Protein AF-A0A089J024-F1 (afdb_monomer_lite)

pLDDT: mean 82.24, std 23.3, range [28.42, 98.38]

Radius of gyration: 27.33 Å; chains: 1; bounding box: 90×66×56 Å

Structure (mmCIF, N/CA/C/O backbone):
data_AF-A0A089J024-F1
#
_entry.id   AF-A0A089J024-F1
#
loop_
_atom_site.group_PDB
_atom_site.id
_atom_site.type_symbol
_atom_site.label_atom_id
_atom_site.label_alt_id
_atom_site.label_comp_id
_atom_site.label_asym_id
_atom_site.label_entity_id
_atom_site.label_seq_id
_atom_site.pdbx_PDB_ins_code
_atom_site.Cartn_x
_atom_site.Cartn_y
_atom_site.Cartn_z
_atom_site.occupancy
_atom_site.B_iso_or_equiv
_atom_site.auth_seq_id
_atom_site.auth_comp_id
_atom_site.auth_asym_id
_atom_site.auth_atom_id
_atom_site.pdbx_PDB_model_num
ATOM 1 N N . MET A 1 1 ? -66.760 50.897 -6.757 1.00 40.25 1 MET A N 1
ATOM 2 C CA . MET A 1 1 ? -66.502 49.506 -6.313 1.00 40.25 1 MET A CA 1
ATOM 3 C C . MET A 1 1 ? -65.172 49.045 -6.893 1.00 40.25 1 MET A C 1
ATOM 5 O O . MET A 1 1 ? -64.918 49.334 -8.049 1.00 40.25 1 MET A O 1
ATOM 9 N N . LYS A 1 2 ? -64.379 48.347 -6.066 1.00 41.06 2 LYS A N 1
ATOM 10 C CA . LYS A 1 2 ? -62.976 47.902 -6.221 1.00 41.06 2 LYS A CA 1
ATOM 11 C C . LYS A 1 2 ? -61.892 48.994 -6.149 1.00 41.06 2 LYS A C 1
ATOM 13 O O . LYS A 1 2 ? -61.746 49.841 -7.017 1.00 41.06 2 LYS A O 1
ATOM 18 N N . LYS A 1 3 ? -61.181 48.921 -5.016 1.00 37.47 3 LYS A N 1
ATOM 19 C CA . LYS A 1 3 ? -60.058 49.729 -4.535 1.00 37.47 3 LYS A CA 1
ATOM 20 C C . LYS A 1 3 ? -58.748 49.240 -5.165 1.00 37.47 3 LYS A C 1
ATOM 22 O O . LYS A 1 3 ? -58.530 48.035 -5.235 1.00 37.47 3 LYS A O 1
ATOM 27 N N . SER A 1 4 ? -57.869 50.175 -5.503 1.00 39.22 4 SER A N 1
ATOM 28 C CA . SER A 1 4 ? -56.422 49.985 -5.617 1.00 39.22 4 SER A CA 1
ATOM 29 C C . SER A 1 4 ? -55.796 51.078 -4.762 1.00 39.22 4 SER A C 1
ATOM 31 O O . SER A 1 4 ? -56.155 52.236 -4.945 1.00 39.22 4 SER A O 1
ATOM 33 N N . ASN A 1 5 ? -54.949 50.716 -3.799 1.00 44.38 5 ASN A N 1
ATOM 34 C CA . ASN A 1 5 ? -54.034 51.648 -3.149 1.00 44.38 5 ASN A CA 1
ATOM 35 C C . ASN A 1 5 ? -52.784 50.891 -2.683 1.00 44.38 5 ASN A C 1
ATOM 37 O O . ASN A 1 5 ? -52.869 49.885 -1.983 1.00 44.38 5 ASN A O 1
ATOM 41 N N . TYR A 1 6 ? -51.658 51.430 -3.140 1.00 43.88 6 TYR A N 1
ATOM 42 C CA . TYR A 1 6 ? -50.266 51.249 -2.745 1.00 43.88 6 TYR A CA 1
ATOM 43 C C . TYR A 1 6 ? -50.048 51.032 -1.242 1.00 43.88 6 TYR A C 1
ATOM 45 O O . TYR A 1 6 ? -50.720 51.684 -0.449 1.00 43.88 6 TYR A O 1
ATOM 53 N N . PHE A 1 7 ? -49.029 50.249 -0.864 1.00 39.84 7 PHE A N 1
ATOM 54 C CA . PHE A 1 7 ? -47.842 50.773 -0.164 1.00 39.84 7 PHE A CA 1
ATOM 55 C C . PHE A 1 7 ? -46.826 49.662 0.152 1.00 39.84 7 PHE A C 1
ATOM 57 O O . PHE A 1 7 ? -47.148 48.654 0.773 1.00 39.84 7 PHE A O 1
ATOM 64 N N . THR A 1 8 ? -45.580 49.892 -0.252 1.00 43.00 8 THR A N 1
ATOM 65 C CA . THR A 1 8 ? -44.378 49.190 0.210 1.00 43.00 8 THR A CA 1
ATOM 66 C C . THR A 1 8 ? -44.102 49.572 1.663 1.00 43.00 8 THR A C 1
ATOM 68 O O . THR A 1 8 ? -44.055 50.762 1.966 1.00 43.00 8 THR A O 1
ATOM 71 N N . VAL A 1 9 ? -43.851 48.604 2.548 1.00 38.22 9 VAL A N 1
ATOM 72 C CA . VAL A 1 9 ? -43.250 48.867 3.866 1.00 38.22 9 VAL A CA 1
ATOM 73 C C . VAL A 1 9 ? -42.187 47.809 4.152 1.00 38.22 9 VAL A C 1
ATOM 75 O O . VAL A 1 9 ? -42.492 46.638 4.367 1.00 38.22 9 VAL A O 1
ATOM 78 N N . LEU A 1 10 ? -40.928 48.256 4.133 1.00 35.84 10 LEU A N 1
ATOM 79 C CA . LEU A 1 10 ? -39.801 47.596 4.785 1.00 35.84 10 LEU A CA 1
ATOM 80 C C . LEU A 1 10 ? -40.058 47.576 6.294 1.00 35.84 10 LEU A C 1
ATOM 82 O O . LEU A 1 10 ? -40.288 48.626 6.892 1.00 35.84 10 LEU A O 1
ATOM 86 N N . VAL A 1 11 ? -39.944 46.407 6.915 1.00 39.25 11 VAL A N 1
ATOM 87 C CA . VAL A 1 11 ? -39.927 46.283 8.373 1.00 39.25 11 VAL A CA 1
ATOM 88 C C . VAL A 1 11 ? -38.478 46.109 8.822 1.00 39.25 11 VAL A C 1
ATOM 90 O O . VAL A 1 11 ? -37.888 45.042 8.681 1.00 39.25 11 VAL A O 1
ATOM 93 N N . PHE A 1 12 ? -37.910 47.194 9.347 1.00 35.81 12 PHE A N 1
ATOM 94 C CA . PHE A 1 12 ? -36.781 47.162 10.272 1.00 35.81 12 PHE A CA 1
ATOM 95 C C . PHE A 1 12 ? -37.319 46.731 11.640 1.00 35.81 12 PHE A C 1
ATOM 97 O O . PHE A 1 12 ? -38.203 47.403 12.171 1.00 35.81 12 PHE A O 1
ATOM 10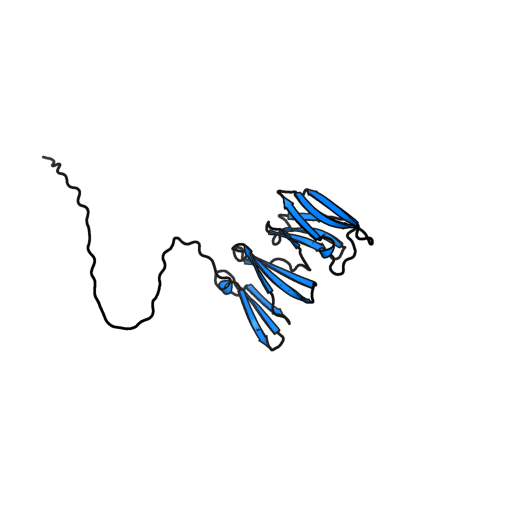4 N N . ILE A 1 13 ? -36.784 45.661 12.235 1.00 41.34 13 ILE A N 1
ATOM 105 C CA . ILE A 1 13 ? -36.926 45.437 13.678 1.00 41.34 13 ILE A CA 1
ATOM 106 C C . ILE A 1 13 ? -35.549 45.472 14.322 1.00 41.34 13 ILE A C 1
ATOM 108 O O . ILE A 1 13 ? -34.618 44.749 13.979 1.00 41.34 13 ILE A O 1
ATOM 112 N N . SER A 1 14 ? -35.492 46.425 15.234 1.00 38.75 14 SER A N 1
ATOM 113 C CA . SER A 1 14 ? -34.433 46.876 16.102 1.00 38.75 14 SER A CA 1
ATOM 114 C C . SER A 1 14 ? -33.995 45.844 17.139 1.00 38.75 14 SER A C 1
ATOM 116 O O . SER A 1 14 ? -34.788 45.095 17.703 1.00 38.75 14 SER A O 1
ATOM 118 N N . VAL A 1 15 ? -32.697 45.926 17.406 1.00 37.91 15 VAL A N 1
ATOM 119 C CA . VAL A 1 15 ? -31.901 45.338 18.483 1.00 37.91 15 VAL A CA 1
ATOM 120 C C . VAL A 1 15 ? -32.549 45.520 19.863 1.00 37.91 15 VAL A C 1
ATOM 122 O O . VAL A 1 15 ? -32.934 46.632 20.220 1.00 37.91 15 VAL A O 1
ATOM 125 N N . ILE A 1 16 ? -32.567 44.457 20.674 1.00 46.03 16 ILE A N 1
ATOM 126 C CA . ILE A 1 16 ? -32.707 44.551 22.135 1.00 46.03 16 ILE A CA 1
ATOM 127 C C . ILE A 1 16 ? -31.413 44.033 22.768 1.00 46.03 16 ILE A C 1
ATOM 129 O O . ILE A 1 16 ? -31.070 42.860 22.653 1.00 46.03 16 ILE A O 1
ATOM 133 N N . PHE A 1 17 ? -30.705 44.950 23.428 1.00 37.75 17 PHE A N 1
ATOM 134 C CA . PHE A 1 17 ? -29.616 44.685 24.363 1.00 37.75 17 PHE A CA 1
ATOM 135 C C . PHE A 1 17 ? -30.211 44.407 25.750 1.00 37.75 17 PHE A C 1
ATOM 137 O O . PHE A 1 17 ? -30.963 45.232 26.265 1.00 37.75 17 PHE A O 1
ATOM 144 N N . PHE A 1 18 ? -29.810 43.306 26.387 1.00 41.03 18 PHE A N 1
ATOM 145 C CA . PHE A 1 18 ? -29.836 43.172 27.845 1.00 41.03 18 PHE A CA 1
ATOM 146 C C . PHE A 1 18 ? -28.462 42.678 28.323 1.00 41.03 18 PHE A C 1
ATOM 148 O O . PHE A 1 18 ? -28.076 41.531 28.123 1.00 41.03 18 PHE A O 1
ATOM 155 N N . CYS A 1 19 ? -27.719 43.608 28.917 1.00 35.09 19 CYS A N 1
ATOM 156 C CA . CYS A 1 19 ? -26.583 43.410 29.823 1.00 35.09 19 CYS A CA 1
ATOM 157 C C . CYS A 1 19 ? -27.135 43.041 31.222 1.00 35.09 19 CYS A C 1
ATOM 159 O O . CYS A 1 19 ? -28.229 43.490 31.543 1.00 35.09 19 CYS A O 1
ATOM 161 N N . ILE A 1 20 ? -26.518 42.329 32.173 1.00 42.84 20 ILE A N 1
ATOM 162 C CA . ILE A 1 20 ? -25.225 41.660 32.413 1.00 42.84 20 ILE A CA 1
ATOM 163 C C . ILE A 1 20 ? -25.487 40.739 33.632 1.00 42.84 20 ILE A C 1
ATOM 165 O O . ILE A 1 20 ? -26.166 41.171 34.563 1.00 42.84 20 ILE A O 1
ATOM 169 N N . SER A 1 21 ? -24.888 39.544 33.698 1.00 33.81 21 SER A N 1
ATOM 170 C CA . SER A 1 21 ? -24.256 39.055 34.941 1.00 33.81 21 SER A CA 1
ATOM 171 C C . SER A 1 21 ? -23.238 37.944 34.644 1.00 33.81 21 SER A C 1
ATOM 173 O O . SER A 1 21 ? -23.560 36.925 34.045 1.00 33.81 21 SER A O 1
ATOM 175 N N . CYS A 1 22 ? -21.999 38.235 35.038 1.00 32.47 22 CYS A N 1
ATOM 176 C CA . CYS A 1 22 ? -20.711 37.553 34.897 1.00 32.47 22 CYS A CA 1
ATOM 177 C C . CYS A 1 22 ? -20.644 36.013 34.890 1.00 32.47 22 CYS A C 1
ATOM 179 O O . CYS A 1 22 ? -21.084 35.352 35.827 1.00 32.47 22 CYS A O 1
ATOM 181 N N . GLY A 1 23 ? -19.861 35.491 33.935 1.00 32.91 23 GLY A N 1
ATOM 182 C CA . GLY A 1 23 ? -19.250 34.157 33.968 1.00 32.91 23 GLY A CA 1
ATOM 183 C C . GLY A 1 23 ? -18.524 33.807 32.660 1.00 32.91 23 GLY A C 1
ATOM 184 O O . GLY A 1 23 ? -19.073 33.103 31.826 1.00 32.91 23 GLY A O 1
ATOM 185 N N . ASN A 1 24 ? -17.310 34.332 32.460 1.00 35.38 24 ASN A N 1
ATOM 186 C CA . ASN A 1 24 ? -16.470 34.146 31.263 1.00 35.38 24 ASN A CA 1
ATOM 187 C C . ASN A 1 24 ? -16.107 32.675 30.966 1.00 35.38 24 ASN A C 1
ATOM 189 O O . ASN A 1 24 ? -15.444 32.044 31.792 1.00 35.38 24 ASN A O 1
ATOM 193 N N . ARG A 1 25 ? -16.374 32.211 29.735 1.00 38.62 25 ARG A N 1
ATOM 194 C CA . ARG A 1 25 ? -15.359 31.873 28.704 1.00 38.62 25 ARG A CA 1
ATOM 195 C C . ARG A 1 25 ? -16.040 31.490 27.377 1.00 38.62 25 ARG A C 1
ATOM 197 O O . ARG A 1 25 ? -16.554 30.392 27.227 1.00 38.62 25 ARG A O 1
ATOM 204 N N . ASP A 1 26 ? -16.015 32.454 26.464 1.00 34.75 26 ASP A N 1
ATOM 205 C CA . ASP A 1 26 ? -16.181 32.439 25.004 1.00 34.75 26 ASP A CA 1
ATOM 206 C C . ASP A 1 26 ? -16.473 31.093 24.303 1.00 34.75 26 ASP A C 1
ATOM 208 O O . ASP A 1 26 ? -15.572 30.405 23.820 1.00 34.75 26 ASP A O 1
ATOM 212 N N . GLU A 1 27 ? -17.759 30.794 24.101 1.00 38.44 27 GLU A N 1
ATOM 213 C CA . GLU A 1 27 ? -18.207 29.992 22.959 1.00 38.44 27 GLU A CA 1
ATOM 214 C C . GLU A 1 27 ? -18.097 30.840 21.688 1.00 38.44 27 GLU A C 1
ATOM 216 O O . GLU A 1 27 ? -18.884 31.756 21.442 1.00 38.44 27 GLU A O 1
ATOM 221 N N . LYS A 1 28 ? -17.105 30.541 20.849 1.00 29.56 28 LYS A N 1
ATOM 222 C CA . LYS A 1 28 ? -16.985 31.148 19.523 1.00 29.56 28 LYS A CA 1
ATOM 223 C C . LYS A 1 28 ? -17.702 30.264 18.504 1.00 29.56 28 LYS A C 1
ATOM 225 O O . LYS A 1 28 ? -17.093 29.393 17.891 1.00 29.56 28 LYS A O 1
ATOM 230 N N . ILE A 1 29 ? -19.000 30.494 18.312 1.00 29.72 29 ILE A N 1
ATOM 231 C CA . ILE A 1 29 ? -19.747 29.890 17.202 1.00 29.72 29 ILE A CA 1
ATOM 232 C C . ILE A 1 29 ? -19.364 30.634 15.918 1.00 29.72 29 ILE A C 1
ATOM 234 O O . ILE A 1 29 ? -19.766 31.776 15.697 1.00 29.72 29 ILE A O 1
ATOM 238 N N . VAL A 1 30 ? -18.555 29.993 15.074 1.00 30.61 30 VAL A N 1
ATOM 239 C CA . VAL A 1 30 ? -18.241 30.472 13.723 1.00 30.61 30 VAL A CA 1
ATOM 240 C C . VAL A 1 30 ? -19.163 29.754 12.743 1.00 30.61 30 VAL A C 1
ATOM 242 O O . VAL A 1 30 ? -18.958 28.585 12.431 1.00 30.61 30 VAL A O 1
ATOM 245 N N . TYR A 1 31 ? -20.173 30.463 12.238 1.00 40.88 31 TYR A N 1
ATOM 246 C CA . TYR A 1 31 ? -20.879 30.063 11.024 1.00 40.88 31 TYR A CA 1
ATOM 247 C C . TYR A 1 31 ? -20.046 30.515 9.820 1.00 40.88 31 TYR A C 1
ATOM 249 O O . TYR A 1 31 ? -20.052 31.691 9.459 1.00 40.88 31 TYR A O 1
ATOM 257 N N . SER A 1 32 ? -19.324 29.590 9.192 1.00 34.84 32 SER A N 1
ATOM 258 C CA . SER A 1 32 ? -18.842 29.756 7.820 1.00 34.84 32 SER A CA 1
ATOM 259 C C . SER A 1 32 ? -19.331 28.576 6.984 1.00 34.84 32 SER A C 1
ATOM 261 O O . SER A 1 32 ? -19.446 27.457 7.479 1.00 34.84 32 SER A O 1
ATOM 263 N N . ALA A 1 33 ? -19.718 28.857 5.738 1.00 34.56 33 ALA A N 1
ATOM 264 C CA . ALA A 1 33 ? -20.283 27.897 4.797 1.00 34.56 33 ALA A CA 1
ATOM 265 C C . ALA A 1 33 ? -19.437 26.610 4.752 1.00 34.56 33 ALA A C 1
ATOM 267 O O . ALA A 1 33 ? -18.273 26.625 4.353 1.00 34.56 33 ALA A O 1
ATOM 268 N N . GLY A 1 34 ? -20.027 25.525 5.254 1.00 28.42 34 GLY A N 1
ATOM 269 C CA . GLY A 1 34 ? -19.316 24.329 5.677 1.00 28.42 34 GLY A CA 1
ATOM 270 C C . GLY A 1 34 ? -18.756 23.515 4.520 1.00 28.42 34 GLY A C 1
ATOM 271 O O . GLY A 1 34 ? -19.497 22.888 3.771 1.00 28.42 34 GLY A O 1
ATOM 272 N N . THR A 1 35 ? -17.431 23.435 4.458 1.00 30.11 35 THR A N 1
ATOM 273 C CA . THR A 1 35 ? -16.778 22.163 4.147 1.00 30.11 35 THR A CA 1
ATOM 274 C C . THR A 1 35 ? -16.519 21.503 5.496 1.00 30.11 35 THR A C 1
ATOM 276 O O . THR A 1 35 ? -15.716 22.004 6.281 1.00 30.11 35 THR A O 1
ATOM 279 N N . ILE A 1 36 ? -17.259 20.442 5.821 1.00 35.25 36 ILE A N 1
ATOM 280 C CA . ILE A 1 36 ? -17.011 19.652 7.030 1.00 35.25 36 ILE A CA 1
ATOM 281 C C . ILE A 1 36 ? -15.680 18.925 6.808 1.00 35.25 36 ILE A C 1
ATOM 283 O O . ILE A 1 36 ? -15.631 17.925 6.097 1.00 35.25 36 ILE A O 1
ATOM 287 N N . SER A 1 37 ? -14.592 19.428 7.390 1.00 34.06 37 SER A N 1
ATOM 288 C CA . SER A 1 37 ? -13.370 18.643 7.551 1.00 34.06 37 SER A CA 1
ATOM 289 C C . SER A 1 37 ? -13.609 17.662 8.698 1.00 34.06 37 SER A C 1
ATOM 291 O O . SER A 1 37 ? -13.500 18.029 9.869 1.00 34.06 37 SER A O 1
ATOM 293 N N . LEU A 1 38 ? -14.012 16.435 8.372 1.00 42.19 38 LEU A N 1
ATOM 294 C CA . LEU A 1 38 ? -14.064 15.341 9.339 1.00 42.19 38 LEU A CA 1
ATOM 295 C C . LEU A 1 38 ? -12.654 15.141 9.915 1.00 42.19 38 LEU A C 1
ATOM 297 O O . LEU A 1 38 ? -11.716 14.854 9.176 1.00 42.19 38 LEU A O 1
ATOM 301 N N . SER A 1 39 ? -12.492 15.333 11.225 1.00 51.62 39 SER A N 1
ATOM 302 C CA . SER A 1 39 ? -11.251 15.006 11.923 1.00 51.62 39 SER A CA 1
ATOM 303 C C . SER A 1 39 ? -11.097 13.483 12.021 1.00 51.62 39 SER A C 1
ATOM 305 O O . SER A 1 39 ? -12.052 12.761 12.315 1.00 51.62 39 SER A O 1
ATOM 307 N N . ASN A 1 40 ? -9.878 12.990 11.784 1.00 57.31 40 ASN A N 1
ATOM 308 C CA . ASN A 1 40 ? -9.529 11.559 11.773 1.00 57.31 40 ASN A CA 1
ATOM 309 C C . ASN A 1 40 ? -9.905 10.795 13.043 1.00 57.31 40 ASN A C 1
ATOM 311 O O . ASN A 1 40 ? -10.102 9.583 12.984 1.00 57.31 40 ASN A O 1
ATOM 315 N N . GLU A 1 41 ? -9.989 11.493 14.176 1.00 61.12 41 GLU A N 1
ATOM 316 C CA . GLU A 1 41 ? -10.297 10.900 15.481 1.00 61.12 41 GLU A CA 1
ATOM 317 C C . GLU A 1 41 ? -11.654 10.185 15.497 1.00 61.12 41 GLU A C 1
ATOM 319 O O . GLU A 1 41 ? -11.857 9.266 16.284 1.00 61.12 41 GLU A O 1
ATOM 324 N N . ASN A 1 42 ? -12.569 10.547 14.592 1.00 82.81 42 ASN A N 1
ATOM 325 C CA . ASN A 1 42 ? -13.890 9.926 14.540 1.00 82.81 42 ASN A CA 1
ATOM 326 C C . ASN A 1 42 ? -13.882 8.514 13.933 1.00 82.81 42 ASN A C 1
ATOM 328 O O . ASN A 1 42 ? -14.765 7.718 14.252 1.00 82.81 42 ASN A O 1
ATOM 332 N N . TYR A 1 43 ? -12.910 8.204 13.068 1.00 93.06 43 TYR A N 1
ATOM 333 C CA . TYR A 1 43 ? -12.870 6.956 12.292 1.00 93.06 43 TYR A CA 1
ATOM 334 C C . TYR A 1 43 ? -11.780 5.990 12.739 1.00 93.06 43 TYR A C 1
ATOM 336 O O . TYR A 1 43 ? -11.737 4.852 12.272 1.00 93.06 43 TYR A O 1
ATOM 344 N N . MET A 1 44 ? -10.887 6.428 13.623 1.00 94.56 44 MET A N 1
ATOM 345 C CA . MET A 1 44 ? -9.750 5.629 14.042 1.00 94.56 44 MET A CA 1
ATOM 346 C C . MET A 1 44 ? -9.238 6.052 15.413 1.00 94.56 44 MET A C 1
ATOM 348 O O . MET A 1 44 ? -9.149 7.237 15.728 1.00 94.56 44 MET A O 1
ATOM 352 N N . GLN A 1 45 ? -8.804 5.063 16.187 1.00 95.38 45 GLN A N 1
ATOM 353 C CA . GLN A 1 45 ? -8.100 5.250 17.444 1.00 95.38 45 GLN A CA 1
ATOM 354 C C . GLN A 1 45 ? -6.884 4.326 17.504 1.00 95.38 45 GLN A C 1
ATOM 356 O O . GLN A 1 45 ? -6.978 3.144 17.181 1.00 95.38 45 GLN A O 1
ATOM 361 N N . ILE A 1 46 ? -5.753 4.861 17.966 1.00 96.06 46 ILE A N 1
ATOM 362 C CA . ILE A 1 46 ? -4.585 4.073 18.363 1.00 96.06 46 ILE A CA 1
ATOM 363 C C . ILE A 1 46 ? -4.369 4.301 19.853 1.00 96.06 46 ILE A C 1
ATOM 365 O O . ILE A 1 46 ? -4.260 5.440 20.307 1.00 96.06 46 ILE A O 1
ATOM 369 N N . LYS A 1 47 ? -4.327 3.219 20.629 1.00 96.12 47 LYS A N 1
ATOM 370 C CA . LYS A 1 47 ? -4.139 3.272 22.079 1.00 96.12 47 LYS A CA 1
ATOM 371 C C . LYS A 1 47 ? -2.997 2.361 22.497 1.00 96.12 47 LYS A C 1
ATOM 373 O O . LYS A 1 47 ? -3.015 1.173 22.201 1.00 96.12 47 LYS A O 1
ATOM 378 N N . LYS A 1 48 ? -2.039 2.889 23.257 1.00 96.75 48 LYS A N 1
ATOM 379 C CA . LYS A 1 48 ? -1.043 2.060 23.943 1.00 96.75 48 LYS A CA 1
ATOM 380 C C . LYS A 1 48 ? -1.729 1.252 25.052 1.00 96.75 48 LYS A C 1
ATOM 382 O O . LYS A 1 48 ? -2.382 1.837 25.918 1.00 96.75 48 LYS A O 1
ATOM 387 N N . ILE A 1 49 ? -1.615 -0.073 25.005 1.00 96.44 49 ILE A N 1
ATOM 388 C CA . ILE A 1 49 ? -2.274 -0.995 25.951 1.00 96.44 49 ILE A CA 1
ATOM 389 C C . ILE A 1 49 ? -1.288 -1.638 26.935 1.00 96.44 49 ILE A C 1
ATOM 391 O O . ILE A 1 49 ? -1.674 -1.965 28.053 1.00 96.44 49 ILE A O 1
ATOM 395 N N . SER A 1 50 ? -0.013 -1.757 26.563 1.00 94.00 50 SER A N 1
ATOM 396 C CA . SER A 1 50 ? 1.092 -2.151 27.446 1.00 94.00 50 SER A CA 1
ATOM 397 C C . SER A 1 50 ? 2.389 -1.471 26.995 1.00 94.00 50 SER A C 1
ATOM 399 O O . SER A 1 50 ? 2.364 -0.672 26.061 1.00 94.00 50 SER A O 1
ATOM 401 N N . GLU A 1 51 ? 3.522 -1.743 27.652 1.00 90.62 51 GLU A N 1
ATOM 402 C CA . GLU A 1 51 ? 4.823 -1.160 27.278 1.00 90.62 51 GLU A CA 1
ATOM 403 C C . GLU A 1 51 ? 5.168 -1.367 25.797 1.00 90.62 51 GLU A C 1
ATOM 405 O O . GLU A 1 51 ? 5.591 -0.404 25.149 1.00 90.62 51 GLU A O 1
ATOM 410 N N . ASP A 1 52 ? 4.862 -2.556 25.273 1.00 90.44 52 ASP A N 1
ATOM 411 C CA . ASP A 1 52 ? 5.233 -3.003 23.929 1.00 90.44 52 ASP A CA 1
ATOM 412 C C . ASP A 1 52 ? 4.038 -3.270 23.006 1.00 90.44 52 ASP A C 1
ATOM 414 O O . ASP A 1 52 ? 4.244 -3.751 21.903 1.00 90.44 52 ASP A O 1
ATOM 418 N N . ASN A 1 53 ? 2.795 -2.978 23.408 1.00 95.19 53 ASN A N 1
ATOM 419 C CA . ASN A 1 53 ? 1.624 -3.242 22.563 1.00 95.19 53 ASN A CA 1
ATOM 420 C C . ASN A 1 53 ? 0.723 -2.019 22.390 1.00 95.19 53 ASN A C 1
ATOM 422 O O . ASN A 1 53 ? 0.443 -1.261 23.328 1.00 95.19 53 ASN A O 1
ATOM 426 N N . PHE A 1 54 ? 0.211 -1.882 21.172 1.00 97.19 54 PHE A N 1
ATOM 427 C CA . PHE A 1 54 ? -0.706 -0.840 20.733 1.00 97.19 54 PHE A CA 1
ATOM 428 C C . PHE A 1 54 ? -1.934 -1.481 20.112 1.00 97.19 54 PHE A C 1
ATOM 430 O O . PHE A 1 54 ? -1.819 -2.438 19.358 1.00 97.19 54 PHE A O 1
ATOM 437 N N . LYS A 1 55 ? -3.103 -0.925 20.391 1.00 97.62 55 LYS A N 1
ATOM 438 C CA . LYS A 1 55 ? -4.376 -1.352 19.832 1.00 97.62 55 LYS A CA 1
ATOM 439 C C . LYS A 1 55 ? -4.847 -0.329 18.812 1.00 97.62 55 LYS A C 1
ATOM 441 O O . LYS A 1 55 ? -4.982 0.846 19.157 1.00 97.62 55 LYS A O 1
ATOM 446 N N . LEU A 1 56 ? -5.075 -0.772 17.582 1.00 97.31 56 LEU A N 1
ATOM 447 C CA . LEU A 1 56 ? -5.713 0.002 16.524 1.00 97.31 56 LEU A CA 1
ATOM 448 C C . LEU A 1 56 ? -7.182 -0.397 16.450 1.00 97.31 56 LEU A C 1
ATOM 450 O O . LEU A 1 56 ? -7.492 -1.574 16.290 1.00 97.31 56 LEU A O 1
ATOM 454 N N . THR A 1 57 ? -8.067 0.589 16.495 1.00 97.56 57 THR A N 1
ATOM 455 C CA . THR A 1 57 ? -9.503 0.409 16.294 1.00 97.56 57 THR A CA 1
ATOM 456 C C . THR A 1 57 ? -9.953 1.325 15.163 1.00 97.56 57 THR A C 1
ATOM 458 O O . THR A 1 57 ? -9.644 2.518 15.181 1.00 97.56 57 THR A O 1
ATOM 461 N N . LEU A 1 58 ? -10.674 0.781 14.182 1.00 97.06 58 LEU A N 1
ATOM 462 C CA . LEU A 1 58 ? -11.337 1.552 13.129 1.00 97.06 58 LEU A CA 1
ATOM 463 C C . LEU A 1 58 ? -12.843 1.544 13.358 1.00 97.06 58 LEU A C 1
ATOM 465 O O . LEU A 1 58 ? -13.421 0.523 13.745 1.00 97.06 58 LEU A O 1
ATOM 469 N N . PHE A 1 59 ? -13.465 2.680 13.070 1.00 96.31 59 PHE A N 1
ATOM 470 C CA . PHE A 1 59 ? -14.887 2.903 13.270 1.00 96.31 59 PHE A CA 1
ATOM 471 C C . PHE A 1 59 ? -15.582 3.254 11.960 1.00 96.31 59 PHE A C 1
ATOM 473 O O . PHE A 1 59 ? -14.994 3.901 11.090 1.00 96.31 59 PHE A O 1
ATOM 480 N N . ASP A 1 60 ? -16.850 2.871 11.834 1.00 94.81 60 ASP A N 1
ATOM 481 C CA . ASP A 1 60 ? -17.733 3.376 10.784 1.00 94.81 60 ASP A CA 1
ATOM 482 C C . ASP A 1 60 ? -18.272 4.790 11.099 1.00 94.81 60 ASP A C 1
ATOM 484 O O . ASP A 1 60 ? -17.963 5.398 12.126 1.00 94.81 60 ASP A O 1
ATOM 488 N N . LYS A 1 61 ? -19.133 5.320 10.219 1.00 91.69 61 LYS A N 1
ATOM 489 C CA . LYS A 1 61 ? -19.775 6.643 10.376 1.00 91.69 61 LYS A CA 1
ATOM 490 C C . LYS A 1 61 ? -20.707 6.751 11.589 1.00 91.69 61 LYS A C 1
ATOM 492 O O . LYS A 1 61 ? -21.041 7.861 11.994 1.00 91.69 61 LYS A O 1
ATOM 497 N N . THR A 1 62 ? -21.153 5.626 12.145 1.00 93.31 62 THR A N 1
ATOM 498 C CA . THR A 1 62 ? -21.982 5.556 13.361 1.00 93.31 62 THR A CA 1
ATOM 499 C C . THR A 1 62 ? -21.151 5.324 14.623 1.00 93.31 62 THR A C 1
ATOM 501 O O . THR A 1 62 ? -21.714 5.168 15.705 1.00 93.31 62 THR A O 1
ATOM 504 N N . HIS A 1 63 ? -19.821 5.340 14.489 1.00 93.06 63 HIS A N 1
ATOM 505 C CA . HIS A 1 63 ? -18.858 5.061 15.546 1.00 93.06 63 HIS A CA 1
ATOM 506 C C . HIS A 1 63 ? -18.928 3.620 16.086 1.00 93.06 63 HIS A C 1
ATOM 508 O O . HIS A 1 63 ? -18.560 3.349 17.230 1.00 93.06 63 HIS A O 1
ATOM 514 N N . GLN A 1 64 ? -19.389 2.673 15.262 1.00 95.81 64 GLN A N 1
ATOM 515 C CA . GLN A 1 64 ? -19.295 1.245 15.558 1.00 95.81 64 GLN A CA 1
ATOM 516 C C . GLN A 1 64 ? -17.937 0.702 15.124 1.00 95.81 64 GLN A C 1
ATOM 518 O O . GLN A 1 64 ? -17.410 1.085 14.081 1.00 95.81 64 GLN A O 1
ATOM 523 N N . VAL A 1 65 ? -17.378 -0.207 15.924 1.00 96.81 65 VAL A N 1
ATOM 524 C CA . VAL A 1 65 ? -16.101 -0.867 15.629 1.00 96.81 65 VAL A CA 1
ATOM 525 C C . VAL A 1 65 ? -16.267 -1.799 14.433 1.00 96.81 65 VAL A C 1
ATOM 527 O O . VAL A 1 65 ? -17.104 -2.699 14.461 1.00 96.81 65 VAL A O 1
ATOM 530 N N . ILE A 1 66 ? -15.437 -1.610 13.410 1.00 96.94 66 ILE A N 1
ATOM 531 C CA . ILE A 1 66 ? -15.404 -2.469 12.213 1.00 96.94 66 ILE A CA 1
ATOM 532 C C . ILE A 1 66 ? -14.125 -3.299 12.114 1.00 96.94 66 ILE A C 1
ATOM 534 O O . ILE A 1 66 ? -14.089 -4.309 11.416 1.00 96.94 66 ILE A O 1
ATOM 538 N N . PHE A 1 67 ? -13.068 -2.859 12.791 1.00 97.25 67 PHE A N 1
ATOM 539 C CA . PHE A 1 67 ? -11.770 -3.507 12.795 1.00 97.25 67 PHE A CA 1
ATOM 540 C C . PHE A 1 67 ? -11.052 -3.176 14.086 1.00 97.25 67 PHE A C 1
ATOM 542 O O . PHE A 1 67 ? -11.102 -2.042 14.571 1.00 97.25 67 PHE A O 1
ATOM 549 N N . GLU A 1 68 ? -10.376 -4.178 14.621 1.00 97.19 68 GLU A N 1
ATOM 550 C CA . GLU A 1 68 ? -9.643 -4.064 15.860 1.00 97.19 68 GLU A CA 1
ATOM 551 C C . GLU A 1 68 ? -8.492 -5.067 15.862 1.00 97.19 68 GLU A C 1
ATOM 553 O O . GLU A 1 68 ? -8.717 -6.266 15.704 1.00 97.19 68 GLU A O 1
ATOM 558 N N . GLU A 1 69 ? -7.265 -4.579 16.027 1.00 97.25 69 GLU A N 1
ATOM 559 C CA . GLU A 1 69 ? -6.071 -5.424 16.072 1.00 97.25 69 GLU A CA 1
ATOM 560 C C . GLU A 1 69 ? -5.001 -4.821 16.992 1.00 97.25 69 GLU A C 1
ATOM 562 O O . GLU A 1 69 ? -4.959 -3.608 17.229 1.00 97.25 69 GLU A O 1
ATOM 567 N N . GLU A 1 70 ? -4.141 -5.682 17.532 1.00 97.00 70 GLU A N 1
ATOM 568 C CA . GLU A 1 70 ? -3.020 -5.305 18.387 1.00 97.00 70 GLU A CA 1
ATOM 569 C C . GLU A 1 70 ? -1.688 -5.473 17.652 1.00 97.00 70 GLU A C 1
ATOM 571 O O . GLU A 1 70 ? -1.466 -6.455 16.945 1.00 97.00 70 GLU A O 1
ATOM 576 N N . TYR A 1 71 ? -0.776 -4.525 17.855 1.00 95.31 71 TYR A N 1
ATOM 577 C CA . TYR A 1 71 ? 0.532 -4.497 17.219 1.00 95.31 71 TYR A CA 1
ATOM 578 C C . TYR A 1 71 ? 1.648 -4.258 18.240 1.00 95.31 71 TYR A C 1
ATOM 580 O O . TYR A 1 71 ? 1.494 -3.416 19.130 1.00 95.31 71 TYR A O 1
ATOM 588 N N . PRO A 1 72 ? 2.817 -4.902 18.060 1.00 94.06 72 PRO A N 1
ATOM 589 C CA . PRO A 1 72 ? 3.972 -4.738 18.945 1.00 94.06 72 PRO A CA 1
ATOM 590 C C . PRO A 1 72 ? 4.702 -3.391 18.759 1.00 94.06 72 PRO A C 1
ATOM 592 O O . PRO A 1 72 ? 5.699 -3.090 19.411 1.00 94.06 72 PRO A O 1
ATOM 595 N N . LYS A 1 73 ? 4.270 -2.589 17.781 1.00 93.50 73 LYS A N 1
ATOM 596 C CA . LYS A 1 73 ? 4.775 -1.245 17.492 1.00 93.50 73 LYS A CA 1
ATOM 597 C C . LYS A 1 73 ? 3.607 -0.363 17.104 1.00 93.50 73 LYS A C 1
ATOM 599 O O . LYS A 1 73 ? 2.666 -0.841 16.476 1.00 93.50 73 LYS A O 1
ATOM 604 N N . GLU A 1 74 ? 3.702 0.917 17.439 1.00 95.62 74 GLU A N 1
ATOM 605 C CA . GLU A 1 74 ? 2.675 1.896 17.100 1.00 95.62 74 GLU A CA 1
ATOM 606 C C . GLU A 1 74 ? 2.478 1.974 15.575 1.00 95.62 74 GLU A C 1
ATOM 608 O O . GLU A 1 74 ? 3.440 2.255 14.847 1.00 95.62 74 GLU A O 1
ATOM 613 N N . PRO A 1 75 ? 1.258 1.720 15.067 1.00 96.56 75 PRO A N 1
ATOM 614 C CA . PRO A 1 75 ? 0.941 1.934 13.663 1.00 96.56 75 PRO A CA 1
ATOM 615 C C . PRO A 1 75 ? 1.091 3.405 13.276 1.00 96.56 75 PRO A C 1
ATOM 617 O O . PRO A 1 75 ? 0.644 4.303 13.985 1.00 96.56 75 PRO A O 1
ATOM 620 N N . MET A 1 76 ? 1.663 3.662 12.105 1.00 95.38 76 MET A N 1
ATOM 621 C CA . MET A 1 76 ? 1.681 5.000 11.517 1.00 95.38 76 MET A CA 1
ATOM 622 C C . MET A 1 76 ? 0.468 5.185 10.618 1.00 95.38 76 MET A C 1
ATOM 624 O O . MET A 1 76 ? 0.049 4.251 9.935 1.00 95.38 76 MET A O 1
ATOM 628 N N . THR A 1 77 ? -0.076 6.397 10.568 1.00 93.50 77 THR A N 1
ATOM 629 C CA . THR A 1 77 ? -1.284 6.676 9.788 1.00 93.50 77 THR A CA 1
ATOM 630 C C . THR A 1 77 ? -1.123 7.936 8.953 1.00 93.50 77 THR A C 1
ATOM 632 O O . THR A 1 77 ? -0.415 8.870 9.334 1.00 93.50 77 THR A O 1
ATOM 635 N N . LYS A 1 78 ? -1.738 7.948 7.769 1.00 92.38 78 LYS A N 1
ATOM 636 C CA . LYS A 1 78 ? -1.709 9.086 6.846 1.00 92.38 78 LYS A CA 1
ATOM 637 C C . LYS A 1 78 ? -3.050 9.200 6.130 1.00 92.38 78 LYS A C 1
ATOM 639 O O . LYS A 1 78 ? -3.523 8.223 5.563 1.00 92.38 78 LYS A O 1
ATOM 644 N N . ILE A 1 79 ? -3.631 10.396 6.106 1.00 90.00 79 ILE A N 1
ATOM 645 C CA . ILE A 1 79 ? -4.773 10.691 5.234 1.00 90.00 79 ILE A CA 1
ATOM 646 C C . ILE A 1 79 ? -4.254 10.856 3.806 1.00 90.00 79 ILE A C 1
ATOM 648 O O . ILE A 1 79 ? -3.342 11.654 3.574 1.00 90.00 79 ILE A O 1
ATOM 652 N N . LEU A 1 80 ? -4.825 10.121 2.857 1.00 89.62 80 LEU A N 1
ATOM 653 C CA . LEU A 1 80 ? -4.497 10.258 1.435 1.00 89.62 80 LEU A CA 1
ATOM 654 C C . LEU A 1 80 ? -5.499 11.147 0.695 1.00 89.62 80 LEU A C 1
ATOM 656 O O . LEU A 1 80 ? -5.113 11.915 -0.180 1.00 89.62 80 LEU A O 1
ATOM 660 N N . SER A 1 81 ? -6.768 11.065 1.082 1.00 86.19 81 SER A N 1
ATOM 661 C CA . SER A 1 81 ? -7.883 11.870 0.582 1.00 86.19 81 SER A CA 1
ATOM 662 C C . SER A 1 81 ? -8.908 12.055 1.705 1.00 86.19 81 SER A C 1
ATOM 664 O O . SER A 1 81 ? -8.761 11.476 2.777 1.00 86.19 81 SER A O 1
ATOM 666 N N . ASN A 1 82 ? -9.987 12.802 1.463 1.00 82.56 82 ASN A N 1
ATOM 667 C CA . ASN A 1 82 ? -11.034 13.034 2.469 1.00 82.56 82 ASN A CA 1
ATOM 668 C C . ASN A 1 82 ? -11.621 11.748 3.087 1.00 82.56 82 ASN A C 1
ATOM 670 O O . ASN A 1 82 ? -12.124 11.797 4.207 1.00 82.56 82 ASN A O 1
ATOM 674 N N . ASN A 1 83 ? -11.575 10.623 2.368 1.00 91.19 83 ASN A N 1
ATOM 675 C CA . ASN A 1 83 ? -12.158 9.353 2.788 1.00 91.19 83 ASN A CA 1
ATOM 676 C C . ASN A 1 83 ? -11.149 8.204 2.937 1.00 91.19 83 ASN A C 1
ATOM 678 O O . ASN A 1 83 ? -11.511 7.181 3.502 1.00 91.19 83 ASN A O 1
ATOM 682 N N . VAL A 1 84 ? -9.902 8.337 2.473 1.00 93.69 84 VAL A N 1
ATOM 683 C CA . VAL A 1 84 ? -8.931 7.231 2.506 1.00 93.69 84 VAL A CA 1
ATOM 684 C C . VAL A 1 84 ? -7.859 7.461 3.563 1.00 93.69 84 VAL A C 1
ATOM 686 O O . VAL A 1 84 ? -7.057 8.397 3.478 1.00 93.69 84 VAL A O 1
ATOM 689 N N . ILE A 1 85 ? -7.802 6.545 4.528 1.00 94.94 85 ILE A N 1
ATOM 690 C CA . ILE A 1 85 ? -6.770 6.472 5.562 1.00 94.94 85 ILE A CA 1
ATOM 691 C C . ILE A 1 85 ? -5.806 5.340 5.208 1.00 94.94 85 ILE A C 1
ATOM 693 O O . ILE A 1 85 ? -6.207 4.191 5.061 1.00 94.94 85 ILE A O 1
ATOM 697 N N . GLN A 1 86 ? -4.518 5.651 5.103 1.00 96.25 86 GLN A N 1
ATOM 698 C CA . GLN A 1 86 ? -3.445 4.667 5.044 1.00 96.25 86 GLN A CA 1
ATOM 699 C C . GLN A 1 86 ? -3.002 4.312 6.464 1.00 96.25 86 GLN A C 1
ATOM 701 O O . GLN A 1 86 ? -2.659 5.203 7.243 1.00 96.25 86 GLN A O 1
ATOM 706 N N . VAL A 1 87 ? -2.917 3.018 6.762 1.00 97.19 87 VAL A N 1
ATOM 707 C CA . VAL A 1 87 ? -2.322 2.475 7.987 1.00 97.19 87 VAL A CA 1
ATOM 708 C C . VAL A 1 87 ? -1.042 1.735 7.620 1.00 97.19 87 VAL A C 1
ATOM 710 O O . VAL A 1 87 ? -1.010 0.950 6.678 1.00 97.19 87 VAL A O 1
ATOM 713 N N . THR A 1 88 ? 0.043 2.011 8.336 1.00 97.38 88 THR A N 1
ATOM 714 C CA . THR A 1 88 ? 1.376 1.458 8.083 1.00 97.38 88 THR A CA 1
ATOM 715 C C . THR A 1 88 ? 1.915 0.782 9.336 1.00 97.38 88 THR A C 1
ATOM 717 O O . THR A 1 88 ? 2.118 1.426 10.364 1.00 97.38 88 THR A O 1
ATOM 720 N N . ILE A 1 89 ? 2.202 -0.512 9.222 1.00 97.31 89 ILE A N 1
ATOM 721 C CA . ILE A 1 89 ? 2.787 -1.343 10.273 1.00 97.31 89 ILE A CA 1
ATOM 722 C C . ILE A 1 89 ? 4.263 -1.565 9.947 1.00 97.31 89 ILE A C 1
ATOM 724 O O . ILE A 1 89 ? 4.607 -2.181 8.936 1.00 97.31 89 ILE A O 1
ATOM 728 N N . SER A 1 90 ? 5.151 -1.040 10.790 1.00 94.88 90 SER A N 1
ATOM 729 C CA . SER A 1 90 ? 6.598 -1.149 10.586 1.00 94.88 90 SER A CA 1
ATOM 730 C C . SER A 1 90 ? 7.130 -2.506 11.042 1.00 94.88 90 SER A C 1
ATOM 732 O O . SER A 1 90 ? 6.961 -2.891 12.198 1.00 94.88 90 SER A O 1
ATOM 734 N N . LEU A 1 91 ? 7.870 -3.183 10.165 1.00 92.88 91 LEU A N 1
ATOM 735 C CA . LEU A 1 91 ? 8.655 -4.381 10.486 1.00 92.88 91 LEU A CA 1
ATOM 736 C C . LEU A 1 91 ? 10.149 -4.049 10.675 1.00 92.88 91 LEU A C 1
ATOM 738 O O . LEU A 1 91 ? 10.993 -4.939 10.707 1.00 92.88 91 LEU A O 1
ATOM 742 N N . GLY A 1 92 ? 10.482 -2.760 10.817 1.00 89.12 92 GLY A N 1
ATOM 743 C CA . GLY A 1 92 ? 11.853 -2.245 10.764 1.00 89.12 92 GLY A CA 1
ATOM 744 C C . GLY A 1 92 ? 12.197 -1.698 9.379 1.00 89.12 92 GLY A C 1
ATOM 745 O O . GLY A 1 92 ? 11.712 -2.197 8.375 1.00 89.12 92 GLY A O 1
ATOM 746 N N . SER A 1 93 ? 13.018 -0.648 9.312 1.00 85.31 93 SER A N 1
ATOM 747 C CA . SER A 1 93 ? 13.299 0.044 8.047 1.00 85.31 93 SER A CA 1
ATOM 748 C C . SER A 1 93 ? 14.063 -0.854 7.057 1.00 85.31 93 SER A C 1
ATOM 750 O O . SER A 1 93 ? 15.047 -1.469 7.471 1.00 85.31 93 SER A O 1
ATOM 752 N N . PRO A 1 94 ? 13.668 -0.928 5.768 1.00 89.06 94 PRO A N 1
ATOM 753 C CA . PRO A 1 94 ? 12.547 -0.225 5.124 1.00 89.06 94 PRO A CA 1
ATOM 754 C C . PRO A 1 94 ? 11.219 -1.017 5.086 1.00 89.06 94 PRO A C 1
ATOM 756 O O . PRO A 1 94 ? 10.246 -0.539 4.503 1.00 89.06 94 PRO A O 1
ATOM 759 N N . ASN A 1 95 ? 11.171 -2.204 5.697 1.00 94.38 95 ASN A N 1
ATOM 760 C CA . ASN A 1 95 ? 10.070 -3.165 5.644 1.00 94.38 95 ASN A CA 1
ATOM 761 C C . ASN A 1 95 ? 8.804 -2.682 6.365 1.00 94.38 95 ASN A C 1
ATOM 763 O O . ASN A 1 95 ? 8.814 -2.348 7.554 1.00 94.38 95 ASN A O 1
ATOM 767 N N . ARG A 1 96 ? 7.676 -2.721 5.656 1.00 95.81 96 ARG A N 1
ATOM 768 C CA . ARG A 1 96 ? 6.370 -2.349 6.205 1.00 95.81 96 ARG A CA 1
ATOM 769 C C . ARG A 1 96 ? 5.236 -3.120 5.547 1.00 95.81 96 ARG A C 1
ATOM 771 O O . ARG A 1 96 ? 5.280 -3.386 4.344 1.00 95.81 96 ARG A O 1
ATOM 778 N N . TYR A 1 97 ? 4.200 -3.381 6.328 1.00 97.31 97 TYR A N 1
ATOM 779 C CA . TYR A 1 97 ? 2.876 -3.689 5.810 1.00 97.31 97 TYR A CA 1
ATOM 780 C C . TYR A 1 97 ? 2.037 -2.421 5.759 1.00 97.31 97 TYR A C 1
ATOM 782 O O . TYR A 1 97 ? 2.150 -1.553 6.624 1.00 97.31 97 TYR A O 1
ATOM 790 N N . VAL A 1 98 ? 1.207 -2.305 4.732 1.00 97.62 98 VAL A N 1
ATOM 791 C CA . VAL A 1 98 ? 0.310 -1.171 4.542 1.00 97.62 98 VAL A CA 1
ATOM 792 C C . VAL A 1 98 ? -1.054 -1.693 4.135 1.00 97.62 98 VAL A C 1
ATOM 794 O O . VAL A 1 98 ? -1.153 -2.518 3.231 1.00 97.62 98 VAL A O 1
ATOM 797 N N . PHE A 1 99 ? -2.099 -1.186 4.768 1.00 98.12 99 PHE A N 1
ATOM 798 C CA . PHE A 1 99 ? -3.468 -1.349 4.298 1.00 98.12 99 PHE A CA 1
ATOM 799 C C . PHE A 1 99 ? -4.174 0.005 4.335 1.00 98.12 99 PHE A C 1
ATOM 801 O O . PHE A 1 99 ? -3.669 0.981 4.900 1.00 98.12 99 PHE A O 1
ATOM 808 N N . PHE A 1 100 ? -5.330 0.071 3.694 1.00 97.38 100 PHE A N 1
ATOM 809 C CA . PHE A 1 100 ? -6.084 1.295 3.506 1.00 97.38 100 PHE A CA 1
ATOM 810 C C . PHE A 1 100 ? -7.514 1.097 3.984 1.00 97.38 100 PHE A C 1
ATOM 812 O O . PHE A 1 100 ? -8.086 0.015 3.843 1.00 97.38 100 PHE A O 1
ATOM 819 N N . TYR A 1 101 ? -8.086 2.158 4.533 1.00 96.81 101 TYR A N 1
ATOM 820 C CA . TYR A 1 101 ? -9.459 2.205 4.993 1.00 96.81 101 TYR A CA 1
ATOM 821 C C . TYR A 1 101 ? -10.196 3.338 4.281 1.00 96.81 101 TYR A C 1
ATOM 823 O O . TYR A 1 101 ? -9.793 4.497 4.387 1.00 96.81 101 TYR A O 1
ATOM 831 N N . ASP A 1 102 ? -11.252 2.992 3.548 1.00 95.12 102 ASP A N 1
ATOM 832 C CA . ASP A 1 102 ? -12.196 3.943 2.969 1.00 95.12 102 ASP A CA 1
ATOM 833 C C . ASP A 1 102 ? -13.348 4.179 3.953 1.00 95.12 102 ASP A C 1
ATOM 835 O O . ASP A 1 102 ? -14.223 3.329 4.128 1.00 95.12 102 ASP A O 1
ATOM 839 N N . THR A 1 103 ? -13.353 5.351 4.585 1.00 93.88 103 THR A N 1
ATOM 840 C CA . THR A 1 103 ? -14.364 5.769 5.566 1.00 93.88 103 THR A CA 1
ATOM 841 C C . THR A 1 103 ? -15.729 6.033 4.932 1.00 93.88 103 THR A C 1
ATOM 843 O O . THR A 1 103 ? -16.743 6.072 5.633 1.00 93.88 103 THR A O 1
ATOM 846 N N . GLU A 1 104 ? -15.794 6.216 3.608 1.00 92.56 104 GLU A N 1
ATOM 847 C CA . GLU A 1 104 ? -17.049 6.452 2.910 1.00 92.56 104 GLU A CA 1
ATOM 848 C C . GLU A 1 104 ? -17.813 5.150 2.675 1.00 92.56 104 GLU A C 1
ATOM 850 O O . GLU A 1 104 ? -19.008 5.095 2.990 1.00 92.56 104 GLU A O 1
ATOM 855 N N . SER A 1 105 ? -17.130 4.134 2.141 1.00 93.69 105 SER A N 1
ATOM 856 C CA . SER A 1 105 ? -17.705 2.816 1.836 1.00 93.69 105 SER A CA 1
ATOM 857 C C . SER A 1 105 ? -17.526 1.782 2.952 1.00 93.69 105 SER A C 1
ATOM 859 O O . SER A 1 105 ? -18.043 0.668 2.848 1.00 93.69 105 SER A O 1
ATOM 861 N N . THR A 1 106 ? -16.804 2.144 4.013 1.00 95.00 106 THR A N 1
ATOM 862 C CA . THR A 1 106 ? -16.452 1.275 5.142 1.00 95.00 106 THR A CA 1
ATOM 863 C C . THR A 1 106 ? -15.618 0.054 4.712 1.00 95.00 106 THR A C 1
ATOM 865 O O . THR A 1 106 ? -15.657 -1.003 5.343 1.00 95.00 106 THR A O 1
ATOM 868 N N . LYS A 1 107 ? -14.867 0.165 3.608 1.00 95.69 107 LYS A N 1
ATOM 869 C CA . LYS A 1 107 ? -14.044 -0.925 3.063 1.00 95.69 107 LYS A CA 1
ATOM 870 C C . LYS A 1 107 ? -12.617 -0.858 3.586 1.00 95.69 107 LYS A C 1
ATOM 872 O O . LYS A 1 107 ? -11.985 0.196 3.567 1.00 95.69 107 LYS A O 1
ATOM 877 N N . ILE A 1 108 ? -12.085 -2.015 3.966 1.00 97.12 108 ILE A N 1
ATOM 878 C CA . ILE A 1 108 ? -10.674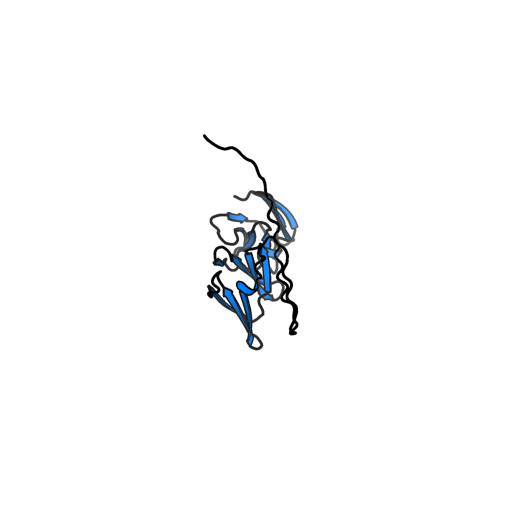 -2.200 4.309 1.00 97.12 108 ILE A CA 1
ATOM 879 C C . ILE A 1 108 ? -10.020 -2.975 3.166 1.00 97.12 108 ILE A C 1
ATOM 881 O O . ILE A 1 108 ? -10.562 -3.979 2.701 1.00 97.12 108 ILE A O 1
ATOM 885 N N . SER A 1 109 ? -8.887 -2.483 2.670 1.00 97.56 109 SER A N 1
ATOM 886 C CA . SER A 1 109 ? -8.138 -3.153 1.609 1.00 97.56 109 SER A CA 1
ATOM 887 C C . SER A 1 109 ? -7.474 -4.437 2.113 1.00 97.56 109 SER A C 1
ATOM 889 O O . SER A 1 109 ? -7.345 -4.673 3.312 1.00 97.56 109 SER A O 1
ATOM 891 N N . ASN A 1 110 ? -6.923 -5.223 1.186 1.00 96.44 110 ASN A N 1
ATOM 892 C CA . ASN A 1 110 ? -5.902 -6.201 1.557 1.00 96.44 110 ASN A CA 1
ATOM 893 C C . ASN A 1 110 ? -4.698 -5.497 2.209 1.00 96.44 110 ASN A C 1
ATOM 895 O O . ASN A 1 110 ? -4.468 -4.302 2.000 1.00 96.44 110 ASN A O 1
ATOM 899 N N . THR A 1 111 ? -3.896 -6.265 2.938 1.00 96.69 111 THR A N 1
ATOM 900 C CA . THR A 1 111 ? -2.591 -5.818 3.426 1.00 96.69 111 THR A CA 1
ATOM 901 C C . THR A 1 111 ? -1.530 -6.047 2.356 1.00 96.69 111 THR A C 1
ATOM 903 O O . THR A 1 111 ? -1.431 -7.134 1.788 1.00 96.69 111 THR A O 1
ATOM 906 N N . PHE A 1 112 ? -0.719 -5.029 2.091 1.00 96.94 112 PHE A N 1
ATOM 907 C CA . PHE A 1 112 ? 0.318 -5.036 1.065 1.00 96.94 112 PHE A CA 1
ATOM 908 C C . PHE A 1 112 ? 1.700 -4.873 1.690 1.00 96.94 112 PHE A C 1
ATOM 910 O O . PHE A 1 112 ? 1.903 -4.038 2.576 1.00 96.94 112 PHE A O 1
ATOM 917 N N . TYR A 1 113 ? 2.670 -5.643 1.206 1.00 96.00 113 TYR A N 1
ATOM 918 C CA . TYR A 1 113 ? 4.062 -5.516 1.618 1.00 96.00 113 TYR A CA 1
ATOM 919 C C . TYR A 1 113 ? 4.771 -4.447 0.786 1.00 96.00 113 TYR A C 1
ATOM 921 O O . TYR A 1 113 ? 4.863 -4.563 -0.433 1.00 96.00 113 TYR A O 1
ATOM 929 N N . ASN A 1 114 ? 5.277 -3.403 1.446 1.00 95.94 114 ASN A N 1
ATOM 930 C CA . ASN A 1 114 ? 6.004 -2.295 0.819 1.00 95.94 114 ASN A CA 1
ATOM 931 C C . ASN A 1 114 ? 5.383 -1.773 -0.499 1.00 95.94 114 ASN A C 1
ATOM 933 O O . ASN A 1 114 ? 6.091 -1.693 -1.510 1.00 95.94 114 ASN A O 1
ATOM 937 N N . PRO A 1 115 ? 4.089 -1.403 -0.532 1.00 96.62 115 PRO A N 1
ATOM 938 C CA . PRO A 1 115 ? 3.521 -0.823 -1.736 1.00 96.62 115 PRO A CA 1
ATOM 939 C C . PRO A 1 115 ? 4.092 0.576 -1.994 1.00 96.62 115 PRO A C 1
ATOM 941 O O . PRO A 1 115 ? 4.471 1.313 -1.071 1.00 96.62 115 PRO A O 1
ATOM 944 N N . ILE A 1 116 ? 4.095 0.936 -3.271 1.00 95.69 116 ILE A N 1
ATOM 945 C CA . ILE A 1 116 ? 4.272 2.285 -3.792 1.00 95.69 116 ILE A CA 1
ATOM 946 C C . ILE A 1 116 ? 2.869 2.824 -4.072 1.00 95.69 116 ILE A C 1
ATOM 948 O O . ILE A 1 116 ? 2.110 2.239 -4.847 1.00 95.69 116 ILE A O 1
ATOM 952 N N . LEU A 1 117 ? 2.512 3.917 -3.403 1.00 94.25 117 LEU A N 1
ATOM 953 C CA . LEU A 1 117 ? 1.242 4.600 -3.618 1.00 94.25 117 LEU A CA 1
ATOM 954 C C . LEU A 1 117 ? 1.324 5.457 -4.883 1.00 94.25 117 LEU A C 1
ATOM 956 O O . LEU A 1 117 ? 2.282 6.209 -5.053 1.00 94.25 117 LEU A O 1
ATOM 960 N N . ILE A 1 118 ? 0.293 5.377 -5.717 1.00 91.50 118 ILE A N 1
ATOM 961 C CA . ILE A 1 118 ? 0.109 6.209 -6.903 1.00 91.50 118 ILE A CA 1
ATOM 962 C C . ILE A 1 118 ? -1.067 7.160 -6.640 1.00 91.50 118 ILE A C 1
ATOM 964 O O . ILE A 1 118 ? -2.086 6.751 -6.083 1.00 91.50 118 ILE A O 1
ATOM 968 N N . GLU A 1 119 ? -0.933 8.429 -7.034 1.00 74.69 119 GLU A N 1
ATOM 969 C CA . GLU A 1 119 ? -1.824 9.548 -6.652 1.00 74.69 119 GLU A CA 1
ATOM 970 C C . GLU A 1 119 ? -3.317 9.361 -6.996 1.00 74.69 119 GLU A C 1
ATOM 972 O O . GLU A 1 119 ? -4.168 10.077 -6.479 1.00 74.69 119 GLU A O 1
ATOM 977 N N . SER A 1 120 ? -3.662 8.372 -7.817 1.00 72.81 120 SER A N 1
ATOM 978 C CA . SER A 1 120 ? -5.019 8.075 -8.286 1.00 72.81 120 SER A CA 1
ATOM 979 C C . SER A 1 120 ? -5.785 7.033 -7.455 1.00 72.81 120 SER A C 1
ATOM 981 O O . SER A 1 120 ? -6.790 6.514 -7.927 1.00 72.81 120 SER A O 1
ATOM 983 N N 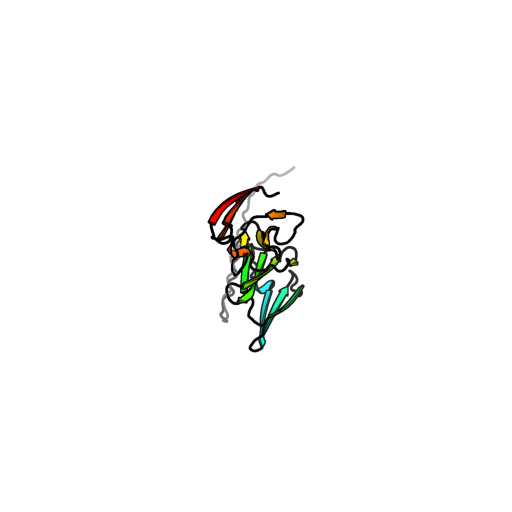. GLY A 1 121 ? -5.332 6.699 -6.240 1.00 88.56 121 GLY A N 1
ATOM 984 C CA . GLY A 1 121 ? -5.954 5.632 -5.433 1.00 88.56 121 GLY A CA 1
ATOM 985 C C . GLY A 1 121 ? -5.538 4.224 -5.871 1.00 88.56 121 GLY A C 1
ATOM 986 O O . GLY A 1 121 ? -6.190 3.234 -5.544 1.00 88.56 121 GLY A O 1
ATOM 987 N N . ASN A 1 122 ? -4.422 4.141 -6.593 1.00 93.62 122 ASN A N 1
ATOM 988 C CA . ASN A 1 122 ? -3.836 2.903 -7.075 1.00 93.62 122 ASN A CA 1
ATOM 989 C C . ASN A 1 122 ? -2.531 2.612 -6.339 1.00 93.62 122 ASN A C 1
ATOM 991 O O . ASN A 1 122 ? -1.877 3.506 -5.797 1.00 93.62 122 ASN A O 1
ATOM 995 N N . ILE A 1 123 ? -2.126 1.351 -6.353 1.00 96.31 123 ILE A N 1
ATOM 996 C CA . ILE A 1 123 ? -0.865 0.907 -5.768 1.00 96.31 123 ILE A CA 1
ATOM 997 C C . ILE A 1 123 ? -0.074 0.062 -6.748 1.00 96.31 123 ILE A C 1
ATOM 999 O O . ILE A 1 123 ? -0.617 -0.590 -7.644 1.00 96.31 123 ILE A O 1
ATOM 1003 N N . LEU A 1 124 ? 1.230 0.059 -6.511 1.00 96.69 124 LEU A N 1
ATOM 1004 C CA . LEU A 1 124 ? 2.203 -0.755 -7.204 1.00 96.69 124 LEU A CA 1
ATOM 1005 C C . LEU A 1 124 ? 3.024 -1.544 -6.174 1.00 96.69 124 LEU A C 1
ATOM 1007 O O . LEU A 1 124 ? 3.486 -0.974 -5.188 1.00 96.69 124 LEU A O 1
ATOM 1011 N N . PHE A 1 125 ? 3.208 -2.845 -6.367 1.00 96.25 125 PHE A N 1
ATOM 1012 C CA . PHE A 1 125 ? 4.071 -3.673 -5.512 1.00 96.25 125 PHE A CA 1
ATOM 1013 C C . PHE A 1 125 ? 4.567 -4.901 -6.277 1.00 96.25 125 PHE A C 1
ATOM 1015 O O . PHE A 1 125 ? 3.944 -5.301 -7.259 1.00 96.25 125 PHE A O 1
ATOM 1022 N N . LEU A 1 126 ? 5.674 -5.505 -5.841 1.00 95.31 126 LEU A N 1
ATOM 1023 C CA . LEU A 1 126 ? 6.059 -6.834 -6.324 1.00 95.31 126 LEU A CA 1
ATOM 1024 C C . LEU A 1 126 ? 5.364 -7.910 -5.492 1.00 95.31 126 LEU A C 1
ATOM 1026 O O . LEU A 1 126 ? 5.385 -7.842 -4.263 1.00 95.31 126 LEU A O 1
ATOM 1030 N N . ASP A 1 127 ? 4.758 -8.888 -6.164 1.00 93.50 127 ASP A N 1
ATOM 1031 C CA . ASP A 1 127 ? 4.259 -10.098 -5.513 1.00 93.50 127 ASP A CA 1
ATOM 1032 C C . ASP A 1 127 ? 5.403 -11.049 -5.117 1.00 93.50 127 ASP A C 1
ATOM 1034 O O . ASP A 1 127 ? 6.575 -10.821 -5.432 1.00 93.50 127 ASP A O 1
ATOM 1038 N N . ASP A 1 128 ? 5.054 -12.135 -4.428 1.00 89.44 128 ASP A N 1
ATOM 1039 C CA . ASP A 1 128 ? 6.016 -13.131 -3.936 1.00 89.44 128 ASP A CA 1
ATOM 1040 C C . ASP A 1 128 ? 6.764 -13.867 -5.065 1.00 89.44 128 ASP A C 1
ATOM 1042 O O . ASP A 1 128 ? 7.804 -14.479 -4.831 1.00 89.44 128 ASP A O 1
ATOM 1046 N N . GLU A 1 129 ? 6.260 -13.800 -6.302 1.00 91.44 129 GLU A N 1
ATOM 1047 C CA . GLU A 1 129 ? 6.902 -14.360 -7.494 1.00 91.44 129 GLU A CA 1
ATOM 1048 C C . GLU A 1 129 ? 7.743 -13.319 -8.257 1.00 91.44 129 GLU A C 1
ATOM 1050 O O . GLU A 1 129 ? 8.239 -13.600 -9.351 1.00 91.44 129 GLU A O 1
ATOM 1055 N N . GLY A 1 130 ? 7.902 -12.112 -7.709 1.00 91.56 130 GLY A N 1
ATOM 1056 C CA . GLY A 1 130 ? 8.678 -11.029 -8.307 1.00 91.56 130 GLY A CA 1
ATOM 1057 C C . GLY A 1 130 ? 7.974 -10.312 -9.463 1.00 91.56 130 GLY A C 1
ATOM 1058 O O . GLY A 1 130 ? 8.616 -9.596 -10.233 1.00 91.56 130 GLY A O 1
ATOM 1059 N N . LYS A 1 131 ? 6.659 -10.491 -9.624 1.00 95.50 131 LYS A N 1
ATOM 1060 C CA . LYS A 1 131 ? 5.875 -9.829 -10.673 1.00 95.50 131 LYS A CA 1
ATOM 1061 C C . LYS A 1 131 ? 5.373 -8.499 -10.143 1.00 95.50 131 LYS A C 1
ATOM 1063 O O . LYS A 1 131 ? 4.831 -8.414 -9.044 1.00 95.50 131 LYS A O 1
ATOM 1068 N N . LEU A 1 132 ? 5.502 -7.457 -10.954 1.00 97.12 132 LEU A N 1
ATOM 1069 C CA . LEU A 1 132 ? 5.010 -6.137 -10.600 1.00 97.12 132 LEU A CA 1
ATOM 1070 C C . LEU A 1 132 ? 3.495 -6.084 -10.809 1.00 97.12 132 LEU A C 1
ATOM 1072 O O . LEU A 1 132 ? 2.999 -6.283 -11.921 1.00 97.12 132 LEU A O 1
ATOM 1076 N N . ILE A 1 133 ? 2.768 -5.819 -9.731 1.00 97.12 133 ILE A N 1
ATOM 1077 C CA . ILE A 1 133 ? 1.315 -5.713 -9.702 1.00 97.12 133 ILE A CA 1
ATOM 1078 C C . ILE A 1 133 ? 0.938 -4.244 -9.587 1.00 97.12 133 ILE A C 1
ATOM 1080 O O . ILE A 1 133 ? 1.304 -3.583 -8.619 1.00 97.12 133 ILE A O 1
ATOM 1084 N N . PHE A 1 134 ? 0.175 -3.757 -10.561 1.00 96.31 134 PHE A N 1
ATOM 1085 C CA . PHE A 1 134 ? -0.475 -2.452 -10.533 1.00 96.31 134 PHE A CA 1
ATOM 1086 C C . PHE A 1 134 ? -1.985 -2.646 -10.423 1.00 96.31 134 PHE A C 1
ATOM 1088 O O . PHE A 1 134 ? -2.574 -3.342 -11.252 1.00 96.31 134 PHE A O 1
ATOM 1095 N N . ARG A 1 135 ? -2.619 -2.074 -9.399 1.00 95.81 135 ARG A N 1
ATOM 1096 C CA . ARG A 1 135 ? -4.052 -2.279 -9.153 1.00 95.81 135 ARG A CA 1
ATOM 1097 C C . ARG A 1 135 ? -4.690 -1.154 -8.354 1.00 95.81 135 ARG A C 1
ATOM 1099 O O . ARG A 1 135 ? -3.995 -0.423 -7.649 1.00 95.81 135 ARG A O 1
ATOM 1106 N N . ASP A 1 136 ? -6.016 -1.112 -8.395 1.00 95.00 136 ASP A N 1
ATOM 1107 C CA . ASP A 1 136 ? -6.813 -0.328 -7.454 1.00 95.00 136 ASP A CA 1
ATOM 1108 C C . ASP A 1 136 ? -6.647 -0.878 -6.025 1.00 95.00 136 ASP A C 1
ATOM 1110 O O . ASP A 1 136 ? -6.538 -2.099 -5.800 1.00 95.00 136 ASP A O 1
ATOM 1114 N N . ILE A 1 137 ? -6.589 0.037 -5.055 1.00 96.19 137 ILE A N 1
ATOM 1115 C CA . ILE A 1 137 ? -6.388 -0.275 -3.636 1.00 96.19 137 ILE A CA 1
ATOM 1116 C C . ILE A 1 137 ? -7.485 -1.208 -3.100 1.00 96.19 137 ILE A C 1
ATOM 1118 O O . ILE A 1 137 ? -7.180 -2.186 -2.408 1.00 96.19 137 ILE A O 1
ATOM 1122 N N . PHE A 1 138 ? -8.747 -0.939 -3.429 1.00 95.88 138 PHE A N 1
ATOM 1123 C CA . PHE A 1 138 ? -9.916 -1.576 -2.824 1.00 95.88 138 PHE A CA 1
ATOM 1124 C C . PHE A 1 138 ? -10.554 -2.644 -3.717 1.00 95.88 138 PHE A C 1
ATOM 1126 O O . PHE A 1 138 ? -11.106 -3.608 -3.187 1.00 95.88 138 PHE A O 1
ATOM 1133 N N . ASP A 1 139 ? -10.463 -2.527 -5.045 1.00 92.50 139 ASP A N 1
ATOM 1134 C CA . ASP A 1 139 ? -11.190 -3.394 -5.977 1.00 92.50 139 ASP A CA 1
ATOM 1135 C C . ASP A 1 139 ? -10.357 -3.830 -7.195 1.00 92.50 139 ASP A C 1
ATOM 1137 O O . ASP A 1 139 ? -10.203 -3.123 -8.188 1.00 92.50 139 ASP A O 1
ATOM 1141 N N . GLN A 1 140 ? -9.884 -5.078 -7.162 1.00 89.06 140 GLN A N 1
ATOM 1142 C CA . GLN A 1 140 ? -9.113 -5.676 -8.262 1.00 89.06 140 GLN A CA 1
ATOM 1143 C C . GLN A 1 140 ? -9.893 -5.788 -9.574 1.00 89.06 140 GLN A C 1
ATOM 1145 O O . GLN A 1 140 ? -9.277 -5.925 -10.629 1.00 89.06 140 GLN A O 1
ATOM 1150 N N . SER A 1 141 ? -11.228 -5.787 -9.528 1.00 89.56 141 SER A N 1
ATOM 1151 C CA . SER A 1 141 ? -12.047 -5.889 -10.736 1.00 89.56 141 SER A CA 1
ATOM 1152 C C . SER A 1 141 ? -12.082 -4.585 -11.535 1.00 89.56 141 SER A C 1
ATOM 1154 O O . SER A 1 141 ? -12.291 -4.632 -12.747 1.00 89.56 141 SER A O 1
ATOM 1156 N N . LEU A 1 142 ? -11.826 -3.446 -10.879 1.00 89.00 142 LEU A N 1
ATOM 1157 C CA . LEU A 1 142 ? -11.733 -2.140 -11.529 1.00 89.00 142 LEU A CA 1
ATOM 1158 C C . LEU A 1 142 ? -10.405 -1.978 -12.262 1.00 89.00 142 LEU A C 1
ATOM 1160 O O . LEU A 1 142 ? -10.386 -1.534 -13.406 1.00 89.00 142 LEU A O 1
ATOM 1164 N N . LEU A 1 143 ? -9.303 -2.362 -11.615 1.00 91.81 143 LEU A N 1
ATOM 1165 C CA . LEU A 1 143 ? -7.968 -2.246 -12.183 1.00 91.81 143 LEU A CA 1
ATOM 1166 C C . LEU A 1 143 ? -7.045 -3.321 -11.624 1.00 91.81 143 LEU A C 1
ATOM 1168 O O . LEU A 1 143 ? -6.783 -3.382 -10.421 1.00 91.81 143 LEU A O 1
ATOM 1172 N N . T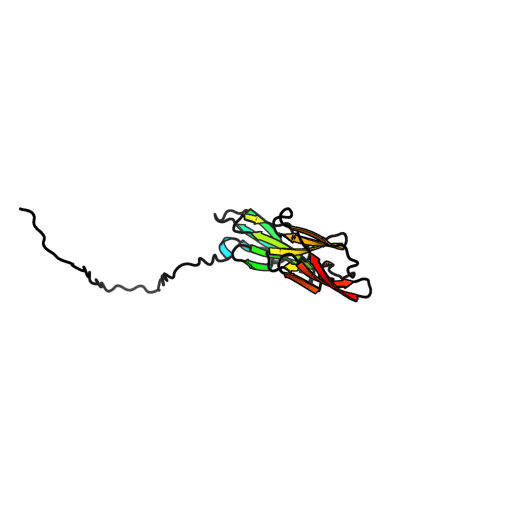YR A 1 144 ? -6.493 -4.122 -12.529 1.00 95.00 144 TYR A N 1
ATOM 1173 C CA . TYR A 1 144 ? -5.442 -5.081 -12.227 1.00 95.00 144 TYR A CA 1
ATOM 1174 C C . TYR A 1 144 ? -4.583 -5.321 -13.468 1.00 95.00 144 TYR A C 1
ATOM 1176 O O . TYR A 1 144 ? -5.052 -5.818 -14.493 1.00 95.00 144 TYR A O 1
ATOM 1184 N N . THR A 1 145 ? -3.302 -4.982 -13.371 1.00 95.19 145 THR A N 1
ATOM 1185 C CA . THR A 1 145 ? -2.301 -5.214 -14.411 1.00 95.19 145 THR A CA 1
ATOM 1186 C C . THR A 1 145 ? -1.089 -5.902 -13.801 1.00 95.19 145 THR A C 1
ATOM 1188 O O . THR A 1 145 ? -0.538 -5.458 -12.796 1.00 95.19 145 THR A O 1
ATOM 1191 N N . LYS A 1 146 ? -0.655 -6.988 -14.444 1.00 96.75 146 LYS A N 1
ATOM 1192 C CA . LYS A 1 146 ? 0.538 -7.747 -14.071 1.00 96.75 146 LYS A CA 1
ATOM 1193 C C . LYS A 1 146 ? 1.645 -7.506 -15.089 1.00 96.75 146 LYS A C 1
ATOM 1195 O O . LYS A 1 146 ? 1.447 -7.742 -16.281 1.00 96.75 146 LYS A O 1
ATOM 1200 N N . ILE A 1 147 ? 2.811 -7.090 -14.615 1.00 96.31 147 ILE A N 1
ATOM 1201 C CA . ILE A 1 147 ? 3.966 -6.720 -15.432 1.00 96.31 147 ILE A CA 1
ATOM 1202 C C . ILE A 1 147 ? 5.132 -7.639 -15.060 1.00 96.31 147 ILE A C 1
ATOM 1204 O O . ILE A 1 147 ? 5.523 -7.743 -13.900 1.00 96.31 147 ILE A O 1
ATOM 1208 N N . ILE A 1 148 ? 5.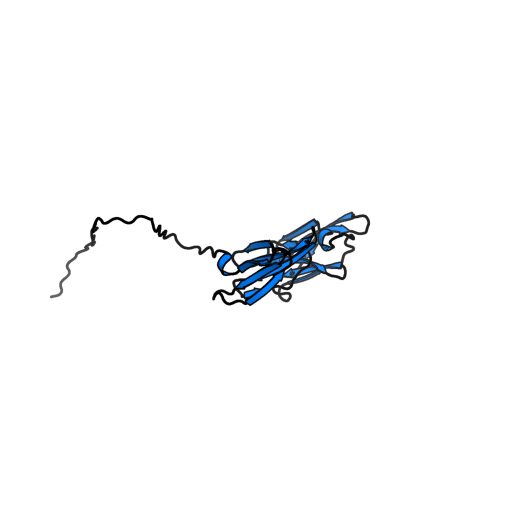679 -8.326 -16.063 1.00 96.56 148 ILE A N 1
ATOM 1209 C CA . ILE A 1 148 ? 6.795 -9.263 -15.896 1.00 96.56 148 ILE A CA 1
ATOM 1210 C C . ILE A 1 148 ? 8.031 -8.651 -16.546 1.00 96.56 148 ILE A C 1
ATOM 1212 O O . ILE A 1 148 ? 8.065 -8.486 -17.766 1.00 96.56 148 ILE A O 1
ATOM 1216 N N . ARG A 1 149 ? 9.035 -8.319 -15.740 1.00 96.25 149 ARG A N 1
ATOM 1217 C CA . ARG A 1 1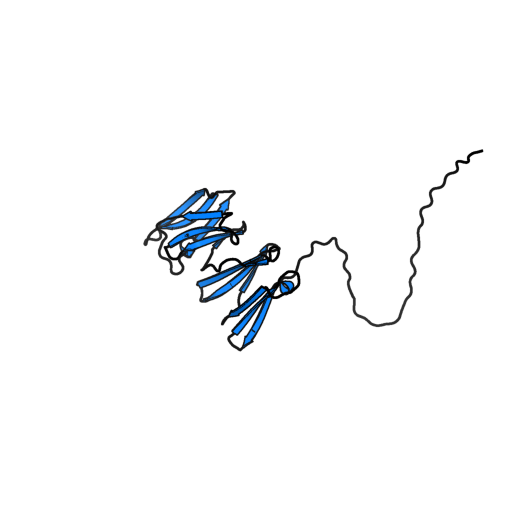49 ? 10.365 -7.867 -16.169 1.00 96.25 149 ARG A CA 1
ATOM 1218 C C . ARG A 1 149 ? 11.413 -8.569 -15.309 1.00 96.25 149 ARG A C 1
ATOM 1220 O O . ARG A 1 149 ? 11.071 -9.162 -14.289 1.00 96.25 149 ARG A O 1
ATOM 1227 N N . ASP A 1 150 ? 12.670 -8.486 -15.718 1.00 96.50 150 ASP A N 1
ATOM 1228 C CA . ASP A 1 150 ? 13.807 -8.952 -14.920 1.00 96.50 150 ASP A CA 1
ATOM 1229 C C . ASP A 1 150 ? 14.183 -7.886 -13.876 1.00 96.50 150 ASP A C 1
ATOM 1231 O O . ASP A 1 150 ? 15.187 -7.195 -14.019 1.00 96.50 150 ASP A O 1
ATOM 1235 N N . PHE A 1 151 ? 13.317 -7.652 -12.884 1.00 97.19 151 PHE A N 1
ATOM 1236 C CA . PHE A 1 151 ? 13.571 -6.651 -11.842 1.00 97.19 151 PHE A CA 1
ATOM 1237 C C . PHE A 1 151 ? 14.788 -7.036 -10.996 1.00 97.19 151 PHE A C 1
ATOM 1239 O O . PHE A 1 151 ? 14.941 -8.192 -10.598 1.00 97.19 151 PHE A O 1
ATOM 1246 N N . SER A 1 152 ? 15.643 -6.061 -10.689 1.00 96.62 152 SER A N 1
ATOM 1247 C CA . SER A 1 152 ? 16.844 -6.297 -9.890 1.00 96.62 152 SER A CA 1
ATOM 1248 C C . SER A 1 152 ? 16.524 -6.840 -8.490 1.00 96.62 152 SER A C 1
ATOM 1250 O O . SER A 1 152 ? 15.556 -6.404 -7.861 1.00 96.62 152 SER A O 1
ATOM 1252 N N . PRO A 1 153 ? 17.365 -7.738 -7.947 1.00 93.44 153 PRO A N 1
ATOM 1253 C CA . PRO A 1 153 ? 17.167 -8.312 -6.622 1.00 93.44 153 PRO A CA 1
ATOM 1254 C C . PRO A 1 153 ? 17.541 -7.303 -5.525 1.00 93.44 153 PRO A C 1
ATOM 1256 O O . PRO A 1 153 ? 18.699 -7.176 -5.126 1.00 93.44 153 PRO A O 1
ATOM 1259 N N . THR A 1 154 ? 16.555 -6.569 -5.021 1.00 92.38 154 THR A N 1
ATOM 1260 C CA . THR A 1 154 ? 16.696 -5.633 -3.896 1.00 92.38 154 THR A CA 1
ATOM 1261 C C . THR A 1 154 ? 16.289 -6.276 -2.567 1.00 92.38 154 THR A C 1
ATOM 1263 O O . THR A 1 154 ? 15.513 -7.226 -2.529 1.00 92.38 154 THR A O 1
ATOM 1266 N N . ALA A 1 155 ? 16.763 -5.724 -1.441 1.00 88.81 155 ALA A N 1
ATOM 1267 C CA . ALA A 1 155 ? 16.384 -6.202 -0.102 1.00 88.81 155 ALA A CA 1
ATOM 1268 C C . ALA A 1 155 ? 14.866 -6.115 0.163 1.00 88.81 155 ALA A C 1
ATOM 1270 O O . ALA A 1 155 ? 14.293 -6.973 0.827 1.00 88.81 155 ALA A O 1
ATOM 1271 N N . VAL A 1 156 ? 14.217 -5.082 -0.382 1.00 91.25 156 VAL A N 1
ATOM 1272 C CA . VAL A 1 156 ? 12.759 -4.994 -0.518 1.00 91.25 156 VAL A CA 1
ATOM 1273 C C . VAL A 1 156 ? 12.445 -5.022 -2.007 1.00 91.25 156 VAL A C 1
ATOM 1275 O O . VAL A 1 156 ? 12.861 -4.080 -2.684 1.00 91.25 156 VAL A O 1
ATOM 1278 N N . PRO A 1 157 ? 11.719 -6.028 -2.526 1.00 90.69 157 PRO A N 1
ATOM 1279 C CA . PRO A 1 157 ? 11.490 -6.192 -3.963 1.00 90.69 157 PRO A CA 1
ATOM 1280 C C . PRO A 1 157 ? 10.940 -4.938 -4.655 1.00 90.69 157 PRO A C 1
ATOM 1282 O O . PRO A 1 157 ? 11.477 -4.510 -5.672 1.00 90.69 157 PRO A O 1
ATOM 1285 N N . SER A 1 158 ? 9.949 -4.267 -4.055 1.00 92.12 158 SER A N 1
ATOM 1286 C CA . SER A 1 158 ? 9.379 -3.021 -4.596 1.00 92.12 158 SER A CA 1
ATOM 1287 C C . SER A 1 158 ? 10.398 -1.886 -4.776 1.00 92.12 158 SER A C 1
ATOM 1289 O O . SER A 1 158 ? 10.162 -1.010 -5.598 1.00 92.12 158 SER A O 1
ATOM 1291 N N . ASN A 1 159 ? 11.545 -1.903 -4.082 1.00 93.44 159 ASN A N 1
ATOM 1292 C CA . ASN A 1 159 ? 12.595 -0.890 -4.256 1.00 93.44 159 ASN A CA 1
ATOM 1293 C C . ASN A 1 159 ? 13.338 -1.008 -5.595 1.00 93.44 159 ASN A C 1
ATOM 1295 O O . ASN A 1 159 ? 14.087 -0.097 -5.943 1.00 93.44 159 ASN A O 1
ATOM 1299 N N . ALA A 1 160 ? 13.152 -2.097 -6.350 1.00 95.50 160 ALA A N 1
ATOM 1300 C CA . ALA A 1 160 ? 13.626 -2.165 -7.728 1.00 95.50 160 ALA A CA 1
ATOM 1301 C C . ALA A 1 160 ? 12.930 -1.119 -8.616 1.00 95.50 160 ALA A C 1
ATOM 1303 O O . ALA A 1 160 ? 13.497 -0.730 -9.632 1.00 95.50 160 ALA A O 1
ATOM 1304 N N . ILE A 1 161 ? 11.744 -0.634 -8.223 1.00 97.00 161 ILE A N 1
ATOM 1305 C CA . ILE A 1 161 ? 11.036 0.481 -8.851 1.00 97.00 161 ILE A CA 1
ATOM 1306 C C . ILE A 1 161 ? 11.295 1.722 -8.004 1.00 97.00 161 ILE A C 1
ATOM 1308 O O . ILE A 1 161 ? 10.797 1.844 -6.885 1.00 97.00 161 ILE A O 1
ATOM 1312 N N . TYR A 1 162 ? 12.063 2.663 -8.543 1.00 94.81 162 TYR A N 1
ATOM 1313 C CA . TYR A 1 162 ? 12.424 3.888 -7.827 1.00 94.81 162 TYR A CA 1
ATOM 1314 C C . TYR A 1 162 ? 11.601 5.101 -8.273 1.00 94.81 162 TYR A C 1
ATOM 1316 O O . TYR A 1 162 ? 11.660 6.153 -7.634 1.00 94.81 162 TYR A O 1
ATOM 1324 N N . LYS A 1 163 ? 10.804 4.963 -9.339 1.00 95.81 163 LYS A N 1
ATOM 1325 C CA . LYS A 1 163 ? 9.832 5.971 -9.761 1.00 95.81 163 LYS A CA 1
ATOM 1326 C C . LYS A 1 163 ? 8.623 5.313 -10.420 1.00 95.81 163 LYS A C 1
ATOM 1328 O O . LYS A 1 163 ? 8.787 4.431 -11.258 1.00 95.81 163 LYS A O 1
ATOM 1333 N N . ALA A 1 164 ? 7.424 5.764 -10.063 1.00 95.38 164 ALA A N 1
ATOM 1334 C CA . ALA A 1 164 ? 6.182 5.334 -10.690 1.00 95.38 164 ALA A CA 1
ATOM 1335 C C . ALA A 1 164 ? 5.161 6.477 -10.699 1.00 95.38 164 ALA A C 1
ATOM 1337 O O . ALA A 1 164 ? 4.932 7.107 -9.669 1.00 95.38 164 ALA A O 1
ATOM 1338 N N . GLU A 1 165 ? 4.554 6.731 -11.854 1.00 94.44 165 GLU A N 1
ATOM 1339 C CA . GLU A 1 165 ? 3.551 7.780 -12.063 1.00 94.44 165 GLU A CA 1
ATOM 1340 C C . GLU A 1 165 ? 2.469 7.249 -13.012 1.00 94.44 165 GLU A C 1
ATOM 1342 O O . GLU A 1 165 ? 2.769 6.506 -13.948 1.00 94.44 165 GLU A O 1
ATOM 1347 N N . LEU A 1 166 ? 1.206 7.617 -12.788 1.00 93.38 166 LEU A N 1
ATOM 1348 C CA . LEU A 1 166 ? 0.111 7.288 -13.701 1.00 93.38 166 LEU A CA 1
ATOM 1349 C C . LEU A 1 166 ? -0.360 8.562 -14.394 1.00 93.38 166 LEU A C 1
ATOM 1351 O O . LEU A 1 166 ? -0.820 9.490 -13.732 1.00 93.38 166 LEU A O 1
ATOM 1355 N N . LEU A 1 167 ? -0.288 8.575 -15.722 1.00 90.44 167 LEU A N 1
ATOM 1356 C CA . LEU A 1 167 ? -0.858 9.628 -16.552 1.00 90.44 167 LEU A CA 1
ATOM 1357 C C . LEU A 1 167 ? -1.946 9.020 -17.434 1.00 90.44 167 LEU A C 1
ATOM 1359 O O . LEU A 1 167 ? -1.656 8.198 -18.306 1.00 90.44 167 LEU A O 1
ATOM 1363 N N . GLU A 1 168 ? -3.194 9.424 -17.193 1.00 87.62 168 GLU A N 1
ATOM 1364 C CA . GLU A 1 168 ? -4.378 8.822 -17.815 1.00 87.62 168 GLU A CA 1
ATOM 1365 C C . GLU A 1 168 ? -4.366 7.293 -17.620 1.00 87.62 168 GLU A C 1
ATOM 1367 O O . GLU A 1 168 ? -4.403 6.811 -16.490 1.00 87.62 168 GLU A O 1
ATOM 1372 N N . ASN A 1 169 ? -4.231 6.536 -18.710 1.00 89.62 169 ASN A N 1
ATOM 1373 C CA . ASN A 1 169 ? -4.184 5.075 -18.713 1.00 89.62 169 ASN A CA 1
ATOM 1374 C C . ASN A 1 169 ? -2.776 4.554 -19.046 1.00 89.62 169 ASN A C 1
ATOM 1376 O O . ASN A 1 169 ? -2.614 3.469 -19.611 1.00 89.62 169 ASN A O 1
ATOM 1380 N N . THR A 1 170 ? -1.741 5.344 -18.756 1.00 94.56 170 THR A N 1
ATOM 1381 C CA . THR A 1 170 ? -0.341 4.976 -18.983 1.00 94.56 170 THR A CA 1
ATOM 1382 C C . THR A 1 170 ? 0.429 5.042 -17.675 1.00 94.56 170 THR A C 1
ATOM 1384 O O . THR A 1 170 ? 0.614 6.112 -17.096 1.00 94.56 170 THR A O 1
ATOM 1387 N N . LEU A 1 171 ? 0.893 3.882 -17.222 1.00 95.69 171 LEU A N 1
ATOM 1388 C CA . LEU A 1 171 ? 1.792 3.757 -16.089 1.00 95.69 171 LEU A CA 1
ATOM 1389 C C . LEU A 1 171 ? 3.229 3.972 -16.573 1.00 95.69 171 LEU A C 1
ATOM 1391 O O . LEU A 1 171 ? 3.759 3.171 -17.346 1.00 95.69 171 LEU A O 1
ATOM 1395 N N . TYR A 1 172 ? 3.851 5.045 -16.104 1.00 96.50 172 TYR A N 1
ATOM 1396 C CA . TYR A 1 172 ? 5.275 5.298 -16.261 1.00 96.50 172 TYR A CA 1
ATOM 1397 C C . TYR A 1 172 ? 6.029 4.691 -15.081 1.00 96.50 172 TYR A C 1
ATOM 1399 O O . TYR A 1 172 ? 5.697 4.976 -13.929 1.00 96.50 172 TYR A O 1
ATOM 1407 N N . ILE A 1 173 ? 7.054 3.885 -15.357 1.00 97.38 173 ILE A N 1
ATOM 1408 C CA . ILE A 1 173 ? 7.954 3.349 -14.331 1.00 97.38 173 ILE A CA 1
ATOM 1409 C C . ILE A 1 173 ? 9.414 3.583 -14.699 1.00 97.38 173 ILE A C 1
ATOM 1411 O O . ILE A 1 173 ? 9.811 3.442 -15.858 1.00 97.38 173 ILE A O 1
ATOM 1415 N N . GLU A 1 174 ? 10.222 3.874 -13.684 1.00 97.94 174 GLU A N 1
ATOM 1416 C CA . GLU A 1 174 ? 11.672 3.725 -13.742 1.00 97.94 174 GLU A CA 1
ATOM 1417 C C . GLU A 1 174 ? 12.114 2.655 -12.745 1.00 97.94 174 GLU A C 1
ATOM 1419 O O . GLU A 1 174 ? 11.692 2.658 -11.582 1.00 97.94 174 GLU A O 1
ATOM 1424 N N . TYR A 1 175 ? 12.930 1.716 -13.220 1.00 98.12 175 TYR A N 1
ATOM 1425 C CA . TYR A 1 175 ? 13.306 0.533 -12.459 1.00 98.12 175 TYR A CA 1
ATOM 1426 C C . TYR A 1 175 ? 14.719 0.047 -12.788 1.00 98.12 175 TYR A C 1
ATOM 1428 O O . TYR A 1 175 ? 15.287 0.390 -13.826 1.00 98.12 175 TYR A O 1
ATOM 1436 N N . TYR A 1 176 ? 15.276 -0.768 -11.897 1.00 98.12 176 TYR A N 1
ATOM 1437 C CA . TYR A 1 176 ? 16.532 -1.478 -12.111 1.00 98.12 176 TYR A CA 1
ATOM 1438 C C . TYR A 1 176 ? 16.275 -2.874 -12.694 1.00 98.12 176 TYR A C 1
ATOM 1440 O O . TYR A 1 176 ? 15.430 -3.618 -12.189 1.00 98.12 176 TYR A O 1
ATOM 1448 N N . GLU A 1 177 ? 16.997 -3.218 -13.762 1.00 97.75 177 GLU A N 1
ATOM 1449 C CA . GLU A 1 177 ? 16.928 -4.499 -14.466 1.00 97.75 177 GLU A CA 1
ATOM 1450 C C . GLU A 1 177 ? 18.174 -5.363 -14.209 1.00 97.75 177 GLU A C 1
ATOM 1452 O O . GLU A 1 177 ? 19.316 -4.907 -14.363 1.00 97.75 177 GLU A O 1
ATOM 1457 N N . GLY A 1 178 ? 17.942 -6.633 -13.876 1.00 97.00 178 GLY A N 1
ATOM 1458 C CA . GLY A 1 178 ? 18.957 -7.668 -13.707 1.00 97.00 178 GLY A CA 1
ATOM 1459 C C . GLY A 1 178 ? 19.892 -7.451 -12.507 1.00 97.00 178 GLY A C 1
ATOM 1460 O O . GLY A 1 178 ? 19.771 -6.474 -11.765 1.00 97.00 178 GLY A O 1
ATOM 1461 N N . PRO A 1 179 ? 20.868 -8.346 -12.289 1.00 96.31 179 PRO A N 1
ATOM 1462 C CA . PRO A 1 179 ? 21.787 -8.270 -11.146 1.00 96.31 179 PRO A CA 1
ATOM 1463 C C . PRO A 1 179 ? 22.750 -7.073 -11.203 1.00 96.31 179 PRO A C 1
ATOM 1465 O O . PRO A 1 179 ? 23.298 -6.680 -10.180 1.00 96.31 179 PRO A O 1
ATOM 1468 N N . GLU A 1 180 ? 22.929 -6.475 -12.382 1.00 97.06 180 GLU A N 1
ATOM 1469 C CA . GLU A 1 180 ? 23.813 -5.324 -12.611 1.00 97.06 180 GLU A CA 1
ATOM 1470 C C . GLU A 1 180 ? 23.109 -3.971 -12.406 1.00 97.06 180 GLU A C 1
ATOM 1472 O O . GLU A 1 180 ? 23.692 -2.931 -12.701 1.00 97.06 180 GLU A O 1
ATOM 1477 N N . PHE A 1 181 ? 21.849 -3.974 -11.949 1.00 96.88 181 PHE A N 1
ATOM 1478 C CA . PHE A 1 181 ? 21.061 -2.768 -11.664 1.00 96.88 181 PHE A CA 1
ATOM 1479 C C . PHE A 1 181 ? 21.014 -1.778 -12.836 1.00 96.88 181 PHE A C 1
ATOM 1481 O O . PHE A 1 181 ? 21.202 -0.571 -12.675 1.00 96.88 181 PHE A O 1
ATOM 1488 N N . LYS A 1 182 ? 20.763 -2.275 -14.052 1.00 98.00 182 LYS A N 1
ATOM 1489 C CA . LYS A 1 182 ? 20.674 -1.408 -15.232 1.00 98.00 182 LYS A CA 1
ATOM 1490 C C . LYS A 1 182 ? 19.390 -0.594 -15.179 1.00 98.00 182 LYS A C 1
ATOM 1492 O O . LYS A 1 182 ? 18.307 -1.165 -15.137 1.00 98.00 182 LYS A O 1
ATOM 1497 N N . GLU A 1 183 ? 19.498 0.726 -15.236 1.00 98.25 183 GLU A N 1
ATOM 1498 C CA . GLU A 1 183 ? 18.323 1.599 -15.257 1.00 98.25 183 GLU A CA 1
ATOM 1499 C C . GLU A 1 183 ? 17.498 1.410 -16.535 1.00 98.25 183 GLU A C 1
ATOM 1501 O O . GLU A 1 183 ? 18.016 1.398 -17.660 1.00 98.25 183 GLU A O 1
ATOM 1506 N N . LYS A 1 184 ? 16.186 1.291 -16.352 1.00 98.38 184 LYS A N 1
ATOM 1507 C CA . LYS A 1 184 ? 15.184 1.191 -17.407 1.00 98.38 184 LYS A CA 1
ATOM 1508 C C . LYS A 1 184 ? 14.044 2.151 -17.133 1.00 98.38 184 LYS A C 1
ATOM 1510 O O . LYS A 1 184 ? 13.718 2.453 -15.989 1.00 98.38 184 LYS A O 1
ATOM 1515 N N . LYS A 1 185 ? 13.426 2.607 -18.218 1.00 98.06 185 LYS A N 1
ATOM 1516 C CA . LYS A 1 185 ? 12.256 3.482 -18.201 1.00 98.06 185 LYS A CA 1
ATOM 1517 C C . LYS A 1 185 ? 11.243 2.929 -19.181 1.00 98.06 185 LYS A C 1
ATOM 1519 O O . LYS A 1 185 ? 11.607 2.602 -20.312 1.00 98.06 185 LYS A O 1
ATOM 1524 N N . GLU A 1 186 ? 9.994 2.818 -18.760 1.00 96.75 186 GLU A N 1
ATOM 1525 C CA . GLU A 1 186 ? 8.942 2.238 -19.586 1.00 96.75 186 GLU A CA 1
ATOM 1526 C C . GLU A 1 186 ? 7.608 2.958 -19.384 1.00 96.75 186 GLU A C 1
ATOM 1528 O O . GLU A 1 186 ? 7.291 3.412 -18.288 1.00 96.75 186 GLU A O 1
ATOM 1533 N N . ASN A 1 187 ? 6.825 3.034 -20.462 1.00 96.94 187 ASN A N 1
ATOM 1534 C CA . ASN A 1 187 ? 5.427 3.444 -20.446 1.00 96.94 187 ASN A CA 1
ATOM 1535 C C . ASN A 1 187 ? 4.558 2.228 -20.766 1.00 96.94 187 ASN A C 1
ATOM 1537 O O . ASN A 1 187 ? 4.673 1.648 -21.848 1.00 96.94 187 ASN A O 1
ATOM 1541 N N . ILE A 1 188 ? 3.679 1.861 -19.844 1.00 95.62 188 ILE A N 1
ATOM 1542 C CA . ILE A 1 188 ? 2.850 0.663 -19.933 1.00 95.62 188 ILE A CA 1
ATOM 1543 C C . ILE A 1 188 ? 1.394 1.102 -19.984 1.00 95.62 188 ILE A C 1
ATOM 1545 O O . ILE A 1 188 ? 0.902 1.752 -19.065 1.00 95.62 188 ILE A O 1
ATOM 1549 N N . LYS A 1 189 ? 0.683 0.735 -21.054 1.00 93.81 189 LYS A N 1
ATOM 1550 C CA . LYS A 1 189 ? -0.765 0.953 -21.113 1.00 93.81 189 LYS A CA 1
ATOM 1551 C C . LYS A 1 189 ? -1.457 0.032 -20.118 1.00 93.81 189 LYS A C 1
ATOM 1553 O O . LYS A 1 189 ? -1.288 -1.186 -20.180 1.00 93.81 189 LYS A O 1
ATOM 1558 N N . VAL A 1 190 ? -2.244 0.629 -19.240 1.00 89.69 190 VAL A N 1
ATOM 1559 C CA . VAL A 1 190 ? -3.054 -0.050 -18.231 1.00 89.69 190 VAL A CA 1
ATOM 1560 C C . VAL A 1 190 ? -4.527 0.070 -18.622 1.00 89.69 190 VAL A C 1
ATOM 1562 O O . VAL A 1 190 ? -4.902 0.980 -19.364 1.00 89.69 190 VAL A O 1
ATOM 1565 N N . LYS A 1 191 ? -5.325 -0.931 -18.251 1.00 72.31 191 LYS A N 1
ATOM 1566 C CA . LYS A 1 191 ? -6.734 -1.032 -18.655 1.00 72.31 191 LYS A CA 1
ATOM 1567 C C . LYS A 1 191 ? -7.639 -0.130 -17.840 1.00 72.31 191 LYS A C 1
ATOM 1569 O O . LYS A 1 191 ? -7.353 0.008 -16.637 1.00 72.31 191 LYS A O 1
#

Secondary structure (DSSP, 8-state):
---------------------------------------GGGTEEEEE-SSS-EEEEEE-TT--EEEEEEESSPPEEEE-SSSEEEEEEESSTT-EEEEEEETTTTEEPPPEESPEEETTTEEEEE-TTS-EEEEESS-TTT-EEEE---B---SSGGGGEEEEEEETTEEEEEEEETTTTEEEEEEEE--

Organism: Paenibacillus durus (NCBI:txid44251)

Foldseek 3Di:
DDDDDDDDDDDDDDDDDDDDDDDDDDPDDDDDDDPPQDDPVQFWDWADPDPQKIKIFGAAPVRDTPDIDMASDTWDWDDLDSFKIKTWHDPDPPWIWIWIAGNVVRAIFDIDIPWDDESPQWIWAQDPVLWIWIAHRGDRVVWIDTHDAQQEDDPGSRVQWVDWYDDPQWIWTWGAHYPVRDIDIDIDGTD

Sequence (191 aa):
MKKSNYFTVLVFISVIFFCISCGNRDEKIVYSAGTISLSNENYMQIKKISEDNFKLTLFDKTHQVIFEEEYPKEPMTKILSNNVIQVTISLGSPNRYVFFYDTESTKISNTFYNPILIESGNILFLDDEGKLIFRDIFDQSLLYTKIIRDFSPTAVPSNAIYKAELLENTLYIEYYEGPEFKEKKENIKVK